Protein AF-A0A5E4QG25-F1 (afdb_monomer_lite)

Sequence (235 aa):
MELPRDEDSICKICKDMVTQARDQLQSNETQSATMRLHESCSNCHKTIGILRKRFEETSYEDFLVSLLQICRNVGSLSDSCSMLVFKYYENIVEALKKDFTPGDVCHINGQCSLLQHSHDLYVYPEDQQAELKATDDVPCEFCEQVVNHMRDTLVANTSEVEFHKVLTEQYHSTVYYYLVSELKADKICRLIGICGDRVVVPVAPLLPRELAVKAVTLPNKLIGQDEANSYIKPE

Organism: NCBI:txid189913

Radius of gyration: 25.57 Å; chains: 1; bounding box: 84×64×67 Å

Secondary structure (DSSP, 8-state):
-PPPPP-SHHHHHHHHHHHHHHHHHHSHHHHHHHHHHHHHHHHHHHHHHHHHHHHHHS-HHHHHHHHHHHHHTSGGGHHHHHHHHHHHHHHHHHHHHHH--HHHHHHHTTTT-TTS---------GGG-S---S-S---HHHHHHHHHHHHHHHHTT--HHHHTTTS-TTTHHHHHHIIIII--HHHHHHHTTSSSS------GGGS-HHHHHHHHH-----TT-TTTTS-----

pLDDT: mean 71.85, std 18.24, range [32.19, 95.12]

Structure (mmCIF, N/CA/C/O backbone):
data_AF-A0A5E4QG25-F1
#
_entry.id   AF-A0A5E4QG25-F1
#
loop_
_atom_site.group_PDB
_atom_site.id
_atom_site.type_symbol
_atom_site.label_atom_id
_atom_site.label_alt_id
_atom_site.label_comp_id
_atom_site.label_asym_id
_atom_site.label_entity_id
_atom_site.label_seq_id
_atom_site.pdbx_PDB_ins_code
_atom_site.Cartn_x
_atom_site.Cartn_y
_atom_site.Cartn_z
_atom_site.occupancy
_atom_site.B_iso_or_equiv
_atom_site.auth_seq_id
_atom_site.auth_comp_id
_atom_site.auth_asym_id
_atom_site.auth_atom_id
_atom_site.pdbx_PDB_model_num
ATOM 1 N N . MET A 1 1 ? 53.944 1.022 -28.339 1.00 48.06 1 MET A N 1
ATOM 2 C CA . MET A 1 1 ? 53.487 -0.258 -28.913 1.00 48.06 1 MET A CA 1
ATOM 3 C C . MET A 1 1 ? 51.974 -0.193 -28.938 1.00 48.06 1 MET A C 1
ATOM 5 O O . MET A 1 1 ? 51.366 -0.262 -27.881 1.00 48.06 1 MET A O 1
ATOM 9 N N . GLU A 1 2 ? 51.394 0.086 -30.101 1.00 62.00 2 GLU A N 1
ATOM 10 C CA . GLU A 1 2 ? 49.940 0.065 -30.286 1.00 62.00 2 GLU A CA 1
ATOM 11 C C . GLU A 1 2 ? 49.526 -1.370 -30.608 1.00 62.00 2 GLU A C 1
ATOM 13 O O . GLU A 1 2 ? 50.138 -2.016 -31.461 1.00 62.00 2 GLU A O 1
ATOM 18 N N . LEU A 1 3 ? 48.542 -1.894 -29.879 1.00 70.62 3 LEU A N 1
ATOM 19 C CA . LEU A 1 3 ? 47.968 -3.201 -30.177 1.00 70.62 3 LEU A CA 1
ATOM 20 C C . LEU A 1 3 ? 47.099 -3.096 -31.445 1.00 70.62 3 LEU A C 1
ATOM 22 O O . LEU A 1 3 ? 46.412 -2.085 -31.622 1.00 70.62 3 LEU A O 1
ATOM 26 N N . PRO A 1 4 ? 47.115 -4.109 -32.330 1.00 77.81 4 PRO A N 1
ATOM 27 C CA . PRO A 1 4 ? 46.282 -4.113 -33.527 1.00 77.81 4 PRO A CA 1
ATOM 28 C C . PRO A 1 4 ? 44.793 -4.121 -33.156 1.00 77.81 4 PRO A C 1
ATOM 30 O O . PRO A 1 4 ? 44.389 -4.735 -32.170 1.00 77.81 4 PRO A O 1
ATOM 33 N N . ARG A 1 5 ? 43.976 -3.416 -33.950 1.00 73.88 5 ARG A N 1
ATOM 34 C CA . ARG A 1 5 ? 42.519 -3.371 -33.765 1.00 73.88 5 ARG A CA 1
ATOM 35 C C . ARG A 1 5 ? 41.917 -4.753 -34.008 1.00 73.88 5 ARG A C 1
ATOM 37 O O . ARG A 1 5 ? 42.136 -5.334 -35.067 1.00 73.88 5 ARG A O 1
ATOM 44 N N . ASP A 1 6 ? 41.147 -5.228 -33.035 1.00 74.06 6 ASP A N 1
ATOM 45 C CA . ASP A 1 6 ? 40.382 -6.464 -33.143 1.00 74.06 6 ASP A CA 1
ATOM 46 C C . ASP A 1 6 ? 39.085 -6.221 -33.936 1.00 74.06 6 ASP A C 1
ATOM 48 O O . ASP A 1 6 ? 38.281 -5.341 -33.606 1.00 74.06 6 ASP A O 1
ATOM 52 N N . GLU A 1 7 ? 38.925 -6.975 -35.019 1.00 80.12 7 GLU A N 1
ATOM 53 C CA . GLU A 1 7 ? 37.831 -6.901 -35.998 1.00 80.12 7 GLU A CA 1
ATOM 54 C C . GLU A 1 7 ? 37.073 -8.238 -36.089 1.00 80.12 7 GLU A C 1
ATOM 56 O O . GLU A 1 7 ? 36.323 -8.473 -37.047 1.00 80.12 7 GLU A O 1
ATOM 61 N N . ASP A 1 8 ? 37.285 -9.133 -35.120 1.00 87.19 8 ASP A N 1
ATOM 62 C CA . ASP A 1 8 ? 36.632 -10.433 -35.086 1.00 87.19 8 ASP A CA 1
ATOM 63 C C . ASP A 1 8 ? 35.099 -10.325 -34.938 1.00 87.19 8 ASP A C 1
ATOM 65 O O . ASP A 1 8 ? 34.507 -9.270 -34.670 1.00 87.19 8 ASP A O 1
ATOM 69 N N . SER A 1 9 ? 34.419 -11.448 -35.173 1.00 89.31 9 SER A N 1
ATOM 70 C CA . SER A 1 9 ? 32.958 -11.504 -35.096 1.00 89.31 9 SER A CA 1
ATOM 71 C C . SER A 1 9 ? 32.431 -11.210 -33.691 1.00 89.31 9 SER A C 1
ATOM 73 O O . SER A 1 9 ? 31.336 -10.672 -33.562 1.00 89.31 9 SER A O 1
ATOM 75 N N . ILE A 1 10 ? 33.196 -11.533 -32.645 1.00 88.69 10 ILE A N 1
ATOM 76 C CA . ILE A 1 10 ? 32.794 -11.317 -31.250 1.00 88.69 10 ILE A CA 1
ATOM 77 C C . ILE A 1 10 ? 32.832 -9.818 -30.929 1.00 88.69 10 ILE A C 1
ATOM 79 O O . ILE A 1 10 ? 31.868 -9.275 -30.396 1.00 88.69 10 ILE A O 1
ATOM 83 N N . CYS A 1 11 ? 33.890 -9.120 -31.330 1.00 88.12 11 CYS A N 1
ATOM 84 C CA . CYS A 1 11 ? 34.074 -7.681 -31.211 1.00 88.12 11 CYS A CA 1
ATOM 85 C C . CYS A 1 11 ? 32.959 -6.916 -31.932 1.00 88.12 11 CYS A C 1
ATOM 87 O O . CYS A 1 11 ? 32.441 -5.938 -31.391 1.00 88.12 11 CYS A O 1
ATOM 89 N N . LYS A 1 12 ? 32.535 -7.378 -33.115 1.00 89.31 12 LYS A N 1
ATOM 90 C CA . LYS A 1 12 ? 31.395 -6.791 -33.843 1.00 89.31 12 LYS A CA 1
ATOM 91 C C . LYS A 1 12 ? 30.077 -6.977 -33.098 1.00 89.31 12 LYS A C 1
ATOM 93 O O . LYS A 1 12 ? 29.404 -5.988 -32.841 1.00 89.31 12 LYS A O 1
ATOM 98 N N . ILE A 1 13 ? 29.768 -8.195 -32.652 1.00 90.25 13 ILE A N 1
ATOM 99 C CA . ILE A 1 13 ? 28.552 -8.471 -31.869 1.00 90.25 13 ILE A CA 1
ATOM 100 C C . ILE A 1 13 ? 28.522 -7.626 -30.588 1.00 90.25 13 ILE A C 1
ATOM 102 O O . ILE A 1 13 ? 27.506 -7.010 -30.279 1.00 90.25 13 ILE A O 1
ATOM 106 N N . CYS A 1 14 ? 29.639 -7.536 -29.864 1.00 91.12 14 CYS A N 1
ATOM 107 C CA . CYS A 1 14 ? 29.743 -6.702 -28.669 1.00 91.12 14 CYS A CA 1
ATOM 108 C C . CYS A 1 14 ? 29.517 -5.216 -28.983 1.00 91.12 14 CYS A C 1
ATOM 110 O O . CYS A 1 14 ? 28.799 -4.539 -28.248 1.00 91.12 14 CYS A O 1
ATOM 112 N N . LYS A 1 15 ? 30.100 -4.696 -30.073 1.00 89.94 15 LYS A N 1
ATOM 113 C CA . LYS A 1 15 ? 29.876 -3.311 -30.519 1.00 89.94 15 LYS A CA 1
ATOM 114 C C . LYS A 1 15 ? 28.409 -3.068 -30.864 1.00 89.94 15 LYS A C 1
ATOM 116 O O . LYS A 1 15 ? 27.873 -2.041 -30.451 1.00 89.94 15 LYS A O 1
ATOM 121 N N . ASP A 1 16 ? 27.762 -4.004 -31.548 1.00 91.56 16 ASP A N 1
ATOM 122 C CA . ASP A 1 16 ? 26.355 -3.896 -31.934 1.00 91.56 16 ASP A CA 1
ATOM 123 C C . ASP A 1 16 ? 25.442 -3.921 -30.703 1.00 91.56 16 ASP A C 1
ATOM 125 O O . ASP A 1 16 ? 24.603 -3.037 -30.548 1.00 91.56 16 ASP A O 1
ATOM 129 N N . MET A 1 17 ? 25.667 -4.849 -29.765 1.00 89.69 17 MET A N 1
ATOM 130 C CA . MET A 1 17 ? 24.917 -4.926 -28.504 1.00 89.69 17 MET A CA 1
ATOM 131 C C . MET A 1 17 ? 25.047 -3.642 -27.678 1.00 89.69 17 MET A C 1
ATOM 133 O O . MET A 1 17 ? 24.053 -3.109 -27.188 1.00 89.69 17 MET A O 1
ATOM 137 N N . VAL A 1 18 ? 26.267 -3.116 -27.534 1.00 92.19 18 VAL A N 1
ATOM 138 C CA . VAL A 1 18 ? 26.512 -1.875 -26.783 1.00 92.19 18 VAL A CA 1
ATOM 139 C C . VAL A 1 18 ? 25.896 -0.666 -27.491 1.00 92.19 18 VAL A C 1
ATOM 141 O O . VAL A 1 18 ? 25.391 0.239 -26.826 1.00 92.19 18 VAL A O 1
ATOM 144 N N . THR A 1 19 ? 25.913 -0.644 -28.825 1.00 91.12 19 THR A N 1
ATOM 145 C CA . THR A 1 19 ? 25.288 0.423 -29.619 1.00 91.12 19 THR A CA 1
ATOM 146 C C . THR A 1 19 ? 23.772 0.381 -29.469 1.00 91.12 19 THR A C 1
ATOM 148 O O . THR A 1 19 ? 23.179 1.387 -29.100 1.00 91.12 19 THR A O 1
ATOM 151 N N . GLN A 1 20 ? 23.155 -0.793 -29.601 1.00 89.25 20 GLN A N 1
ATOM 152 C CA . GLN A 1 20 ? 21.718 -0.970 -29.402 1.00 89.25 20 GLN A CA 1
ATOM 153 C C . GLN A 1 20 ? 21.278 -0.576 -27.985 1.00 89.25 20 GLN A C 1
ATOM 155 O O . GLN A 1 20 ? 20.279 0.122 -27.824 1.00 89.25 20 GLN A O 1
ATOM 160 N N . ALA A 1 21 ? 22.034 -0.969 -26.956 1.00 85.94 21 ALA A N 1
ATOM 161 C CA . ALA A 1 21 ? 21.752 -0.570 -25.579 1.00 85.94 21 ALA A CA 1
ATOM 162 C C . ALA A 1 21 ? 21.846 0.954 -25.394 1.00 85.94 21 ALA A C 1
ATOM 164 O O . ALA A 1 21 ? 20.996 1.553 -24.736 1.00 85.94 21 ALA A O 1
ATOM 165 N N . ARG A 1 22 ? 22.851 1.603 -25.997 1.00 87.44 22 ARG A N 1
ATOM 166 C CA . ARG A 1 22 ? 22.984 3.068 -25.981 1.00 87.44 22 ARG A CA 1
ATOM 167 C C . ARG A 1 22 ? 21.796 3.741 -26.661 1.00 87.44 22 ARG A C 1
ATOM 169 O O . ARG A 1 22 ? 21.241 4.674 -26.087 1.00 87.44 22 ARG A O 1
ATOM 176 N N . ASP A 1 23 ? 21.412 3.266 -27.838 1.00 87.88 23 ASP A N 1
ATOM 177 C CA . ASP A 1 23 ? 20.325 3.847 -28.623 1.00 87.88 23 ASP A CA 1
ATOM 178 C C . ASP A 1 23 ? 18.986 3.705 -27.889 1.00 87.88 23 ASP A C 1
ATOM 180 O O . ASP A 1 23 ? 18.212 4.658 -27.821 1.00 87.88 23 ASP A O 1
ATOM 184 N N . GLN A 1 24 ? 18.744 2.559 -27.243 1.00 83.31 24 GLN A N 1
ATOM 185 C CA . GLN A 1 24 ? 17.580 2.376 -26.375 1.00 83.31 24 GLN A CA 1
ATOM 186 C C . GLN A 1 24 ? 17.592 3.342 -25.189 1.00 83.31 24 GLN A C 1
ATOM 188 O O . GLN A 1 24 ? 16.581 3.996 -24.935 1.00 83.31 24 GLN A O 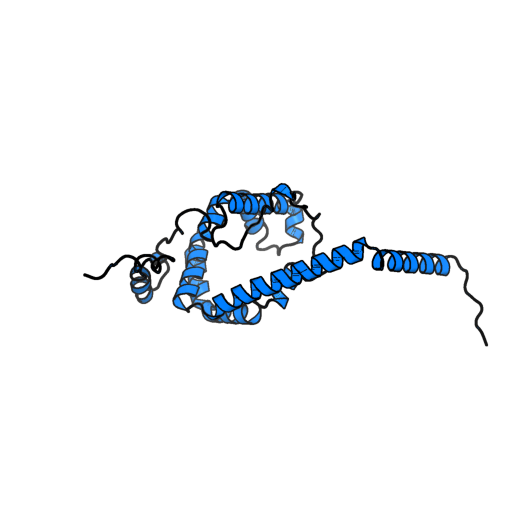1
ATOM 193 N N . LEU A 1 25 ? 18.719 3.492 -24.487 1.00 80.38 25 LEU A N 1
ATOM 194 C CA . LEU A 1 25 ? 18.833 4.421 -23.355 1.00 80.38 25 LEU A CA 1
ATOM 195 C C . LEU A 1 25 ? 18.655 5.892 -23.764 1.00 80.38 25 LEU A C 1
ATOM 197 O O . LEU A 1 25 ? 18.175 6.690 -22.963 1.00 80.38 25 LEU A O 1
ATOM 201 N N . GLN A 1 26 ? 19.029 6.251 -24.994 1.00 84.25 26 GLN A N 1
ATOM 202 C CA . GLN A 1 26 ? 18.891 7.605 -25.542 1.00 84.25 26 GLN A CA 1
ATOM 203 C C . GLN A 1 26 ? 17.569 7.840 -26.278 1.00 84.25 26 GLN A C 1
ATOM 205 O O . GLN A 1 26 ? 17.312 8.957 -26.728 1.00 84.25 26 GLN A O 1
ATOM 210 N N . SER A 1 27 ? 16.730 6.814 -26.410 1.00 87.12 27 SER A N 1
ATOM 211 C CA . SER A 1 27 ? 15.449 6.947 -27.090 1.00 87.12 27 SER A CA 1
ATOM 212 C C . SER A 1 27 ? 14.495 7.866 -26.321 1.00 87.12 27 SER A C 1
ATOM 214 O O . SER A 1 27 ? 14.476 7.912 -25.086 1.00 87.12 27 SER A O 1
ATOM 216 N N . ASN A 1 28 ? 13.640 8.565 -27.069 1.00 81.50 28 ASN A N 1
ATOM 217 C CA . ASN A 1 28 ? 12.576 9.391 -26.493 1.00 81.50 28 ASN A CA 1
ATOM 218 C C . ASN A 1 28 ? 11.603 8.559 -25.638 1.00 81.50 28 ASN A C 1
ATOM 220 O O . ASN A 1 28 ? 11.045 9.070 -24.668 1.00 81.50 28 ASN A O 1
ATOM 224 N N . GLU A 1 29 ? 11.416 7.279 -25.973 1.00 80.12 29 GLU A N 1
ATOM 225 C CA . GLU A 1 29 ? 10.577 6.345 -25.218 1.00 80.12 29 GLU A CA 1
ATOM 226 C C . GLU A 1 29 ? 11.141 6.104 -23.816 1.00 80.12 29 GLU A C 1
ATOM 228 O O . GLU A 1 29 ? 10.434 6.316 -22.829 1.00 80.12 29 GLU A O 1
ATOM 233 N N . THR A 1 30 ? 12.431 5.768 -23.704 1.00 76.94 30 THR A N 1
ATOM 234 C CA . THR A 1 30 ? 13.102 5.598 -22.405 1.00 76.94 30 THR A CA 1
ATOM 235 C C . THR A 1 30 ? 13.096 6.893 -21.600 1.00 76.94 30 THR A C 1
ATOM 237 O O . THR A 1 30 ? 12.875 6.874 -20.386 1.00 76.94 30 THR A O 1
ATOM 240 N N . GLN A 1 31 ? 13.275 8.041 -22.259 1.00 79.06 31 GLN A N 1
ATOM 241 C CA . GLN A 1 31 ? 13.222 9.341 -21.595 1.00 79.06 31 GLN A CA 1
ATOM 242 C C . GLN A 1 31 ? 11.821 9.639 -21.033 1.00 79.06 31 GLN A C 1
ATOM 244 O O . GLN A 1 31 ? 11.697 10.041 -19.876 1.00 79.06 31 GLN A O 1
ATOM 249 N N . SER A 1 32 ? 10.764 9.392 -21.813 1.00 79.94 32 SER A N 1
ATOM 250 C CA . SER A 1 32 ? 9.372 9.566 -21.382 1.00 79.94 32 SER A CA 1
ATOM 251 C C . SER A 1 32 ? 8.998 8.604 -20.252 1.00 79.94 32 SER A C 1
ATOM 253 O O . SER A 1 32 ? 8.420 9.028 -19.250 1.00 79.94 32 SER A O 1
ATOM 255 N N . ALA A 1 33 ? 9.391 7.332 -20.356 1.00 77.31 33 ALA A N 1
ATOM 256 C CA . ALA A 1 33 ? 9.187 6.337 -19.306 1.00 77.31 33 ALA A CA 1
ATOM 257 C C . ALA A 1 33 ? 9.877 6.746 -17.995 1.00 77.31 33 ALA A C 1
ATOM 259 O O . ALA A 1 33 ? 9.281 6.655 -16.923 1.00 77.31 33 ALA A O 1
ATOM 260 N N . THR A 1 34 ? 11.095 7.287 -18.081 1.00 77.00 34 THR A N 1
ATOM 261 C CA . THR A 1 34 ? 11.832 7.801 -16.917 1.00 77.00 34 THR A CA 1
ATOM 262 C C . THR A 1 34 ? 11.118 8.991 -16.271 1.00 77.00 34 THR A C 1
ATOM 264 O O . THR A 1 34 ? 11.029 9.056 -15.046 1.00 77.00 34 THR A O 1
ATOM 267 N N . MET A 1 35 ? 10.565 9.916 -17.066 1.00 77.56 35 MET A N 1
ATOM 268 C CA . MET A 1 35 ? 9.782 11.042 -16.533 1.00 77.56 35 MET A CA 1
ATOM 269 C C . MET A 1 35 ? 8.514 10.569 -15.816 1.00 77.56 35 MET A C 1
ATOM 271 O O . MET A 1 35 ? 8.248 11.014 -14.701 1.00 77.56 35 MET A O 1
ATOM 275 N N . ARG A 1 36 ? 7.767 9.632 -16.416 1.00 80.81 36 ARG A N 1
ATOM 276 C CA . ARG A 1 36 ? 6.556 9.050 -15.809 1.00 80.81 36 ARG A CA 1
ATOM 277 C C . ARG A 1 36 ? 6.866 8.321 -14.507 1.00 80.81 36 ARG A C 1
ATOM 279 O O . ARG A 1 36 ? 6.138 8.476 -13.531 1.00 80.81 36 ARG A O 1
ATOM 286 N N . LEU A 1 37 ? 7.965 7.567 -14.465 1.00 81.06 37 LEU A N 1
ATOM 287 C CA . LEU A 1 37 ? 8.414 6.932 -13.230 1.00 81.06 37 LEU A CA 1
ATOM 288 C C . LEU A 1 37 ? 8.745 7.977 -12.165 1.00 81.06 37 LEU A C 1
ATOM 290 O O . LEU A 1 37 ? 8.314 7.844 -11.026 1.00 81.06 37 LEU A O 1
ATOM 294 N N . HIS A 1 38 ? 9.494 9.021 -12.521 1.00 84.69 38 HIS A N 1
ATOM 295 C CA . HIS A 1 38 ? 9.853 10.073 -11.577 1.00 84.69 38 HIS A CA 1
ATOM 296 C C . HIS A 1 38 ? 8.606 10.755 -10.991 1.00 84.69 38 HIS A C 1
ATOM 298 O O . HIS A 1 38 ? 8.534 10.991 -9.784 1.00 84.69 38 HIS A O 1
ATOM 304 N N . GLU A 1 39 ? 7.602 11.031 -11.823 1.00 85.44 39 GLU A N 1
ATOM 305 C CA . GLU A 1 39 ? 6.317 11.573 -11.383 1.00 85.44 39 GLU A CA 1
ATOM 306 C C . GLU A 1 39 ? 5.562 10.604 -10.462 1.00 85.44 39 GLU A C 1
ATOM 308 O O . GLU A 1 39 ? 5.177 10.986 -9.356 1.00 85.44 39 GLU A O 1
ATOM 313 N N . SER A 1 40 ? 5.411 9.342 -10.869 1.00 83.69 40 SER A N 1
ATOM 314 C CA . SER A 1 40 ? 4.769 8.291 -10.070 1.00 83.69 40 SER A CA 1
ATOM 315 C C . SER A 1 40 ? 5.451 8.113 -8.709 1.00 83.69 40 SER A C 1
ATOM 317 O O . SER A 1 40 ? 4.787 8.102 -7.671 1.00 83.69 40 SER A O 1
ATOM 319 N N . CYS A 1 41 ? 6.784 8.067 -8.693 1.00 86.50 41 CYS A N 1
ATOM 320 C CA . CYS A 1 41 ? 7.586 7.984 -7.479 1.00 86.50 41 CYS A CA 1
ATOM 321 C C . CYS A 1 41 ? 7.357 9.201 -6.575 1.00 86.50 41 CYS A C 1
ATOM 323 O O . CYS A 1 41 ? 7.086 9.052 -5.382 1.00 86.50 41 CYS A O 1
ATOM 325 N N . SER A 1 42 ? 7.398 10.413 -7.138 1.00 87.44 42 SER A N 1
ATOM 326 C CA . SER A 1 42 ? 7.154 11.651 -6.390 1.00 87.44 42 SER A CA 1
ATOM 327 C C . SER A 1 42 ? 5.755 11.677 -5.771 1.00 87.44 42 SER A C 1
ATOM 329 O O . SER A 1 42 ? 5.596 12.039 -4.602 1.00 87.44 42 SER A O 1
ATOM 331 N N . ASN A 1 43 ? 4.742 11.263 -6.530 1.00 85.69 43 ASN A N 1
ATOM 332 C CA . ASN A 1 43 ? 3.360 11.223 -6.069 1.00 85.69 43 ASN A CA 1
ATOM 333 C C . ASN A 1 43 ? 3.167 10.171 -4.975 1.00 85.69 43 ASN A C 1
ATOM 335 O O . ASN A 1 43 ? 2.579 10.486 -3.940 1.00 85.69 43 ASN A O 1
ATOM 339 N N . CYS A 1 44 ? 3.737 8.975 -5.135 1.00 88.69 44 CYS A N 1
ATOM 340 C CA . CYS A 1 44 ? 3.746 7.973 -4.074 1.00 88.69 44 CYS A CA 1
ATOM 341 C C . CYS A 1 44 ? 4.403 8.520 -2.801 1.00 88.69 44 CYS A C 1
ATOM 343 O O . CYS A 1 44 ? 3.810 8.444 -1.725 1.00 88.69 44 CYS A O 1
ATOM 345 N N . HIS A 1 45 ? 5.573 9.157 -2.915 1.00 91.62 45 HIS A N 1
ATOM 346 C CA . HIS A 1 45 ? 6.275 9.713 -1.759 1.00 91.62 45 HIS A CA 1
ATOM 347 C C . HIS A 1 45 ? 5.425 10.726 -0.988 1.00 91.62 45 HIS A C 1
ATOM 349 O O . HIS A 1 45 ? 5.392 10.696 0.244 1.00 91.62 45 HIS A O 1
ATOM 355 N N . LYS A 1 46 ? 4.714 11.608 -1.701 1.00 88.06 46 LYS A N 1
ATOM 356 C CA . LYS A 1 46 ? 3.787 12.570 -1.088 1.00 88.06 46 LYS A CA 1
ATOM 357 C C . LYS A 1 46 ? 2.649 11.854 -0.366 1.00 88.06 46 LYS A C 1
ATOM 359 O O . LYS A 1 46 ? 2.398 12.146 0.801 1.00 88.06 46 LYS A O 1
ATOM 364 N N . THR A 1 47 ? 2.000 10.900 -1.030 1.00 87.00 47 THR A N 1
ATOM 365 C CA . THR A 1 47 ? 0.872 10.146 -0.468 1.00 87.00 47 THR A CA 1
ATOM 366 C C . THR A 1 47 ? 1.283 9.374 0.782 1.00 87.00 47 THR A C 1
ATOM 368 O O . THR A 1 47 ? 0.649 9.517 1.827 1.00 87.00 47 THR A O 1
ATOM 371 N N . ILE A 1 48 ? 2.382 8.618 0.726 1.00 90.12 48 ILE A N 1
ATOM 372 C CA . ILE A 1 48 ? 2.885 7.869 1.883 1.00 90.12 48 ILE A CA 1
ATOM 373 C C . ILE A 1 48 ? 3.351 8.814 2.991 1.00 90.12 48 ILE A C 1
ATOM 375 O O . ILE A 1 48 ? 3.103 8.537 4.160 1.00 90.12 48 ILE A O 1
ATOM 379 N N . GLY A 1 49 ? 3.940 9.964 2.658 1.00 88.25 49 GLY A N 1
ATOM 380 C CA . GLY A 1 49 ? 4.275 10.994 3.643 1.00 88.25 49 GLY A CA 1
ATOM 381 C C . GLY A 1 49 ? 3.050 11.495 4.418 1.00 88.25 49 GLY A C 1
ATOM 382 O O . GLY A 1 49 ? 3.094 11.594 5.645 1.00 88.25 49 GLY A O 1
ATOM 383 N N . ILE A 1 50 ? 1.935 11.750 3.725 1.00 87.38 50 ILE A N 1
ATOM 384 C CA . ILE A 1 50 ? 0.663 12.148 4.351 1.00 87.38 50 ILE A CA 1
ATOM 385 C C . ILE A 1 50 ? 0.123 11.025 5.242 1.00 87.38 50 ILE A C 1
ATOM 387 O O . ILE A 1 50 ? -0.270 11.280 6.382 1.00 87.38 50 ILE A O 1
ATOM 391 N N . LEU A 1 51 ? 0.114 9.785 4.747 1.00 85.81 51 LEU A N 1
ATOM 392 C CA . LEU A 1 51 ? -0.376 8.637 5.511 1.00 85.81 51 LEU A CA 1
ATOM 393 C C . LEU A 1 51 ? 0.475 8.373 6.753 1.00 85.81 51 LEU A C 1
ATOM 395 O O . LEU A 1 51 ? -0.074 8.117 7.821 1.00 85.81 51 LEU A O 1
ATOM 399 N N . ARG A 1 52 ? 1.801 8.488 6.640 1.00 90.94 52 ARG A N 1
ATOM 400 C CA . ARG A 1 52 ? 2.726 8.336 7.765 1.00 90.94 52 ARG A CA 1
ATOM 401 C C . ARG A 1 52 ? 2.457 9.383 8.837 1.00 90.94 52 ARG A C 1
ATOM 403 O O . ARG A 1 52 ? 2.356 9.026 10.004 1.00 90.94 52 ARG A O 1
ATOM 410 N N . LYS A 1 53 ? 2.272 10.647 8.446 1.00 88.56 53 LYS A N 1
ATOM 411 C CA . LYS A 1 53 ? 1.922 11.715 9.387 1.00 88.56 53 LYS A CA 1
ATOM 412 C C . LYS A 1 53 ? 0.613 11.409 10.123 1.00 88.56 53 LYS A C 1
ATOM 414 O O . LYS A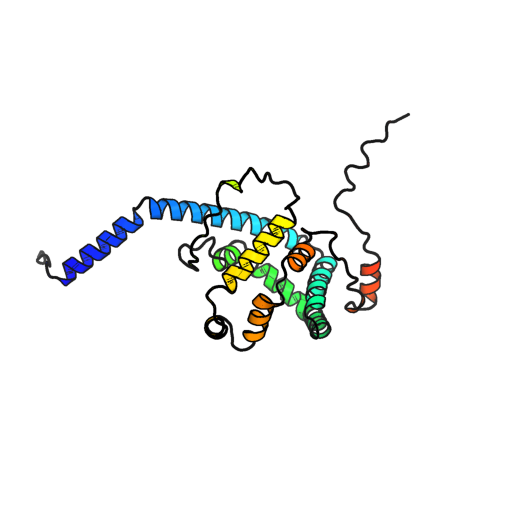 1 53 ? 0.571 11.489 11.344 1.00 88.56 53 LYS A O 1
ATOM 419 N N . ARG A 1 54 ? -0.434 10.990 9.401 1.00 87.25 54 ARG A N 1
ATOM 420 C CA . ARG A 1 54 ? -1.711 10.588 10.021 1.00 87.25 54 ARG A CA 1
ATOM 421 C C . ARG A 1 54 ? -1.536 9.418 10.987 1.00 87.25 54 ARG A C 1
ATOM 423 O O . ARG A 1 54 ? -2.123 9.428 12.062 1.00 87.25 54 ARG A O 1
ATOM 430 N N . PHE A 1 55 ? -0.728 8.427 10.621 1.00 90.62 55 PHE A N 1
ATOM 431 C CA . PHE A 1 55 ? -0.421 7.291 11.486 1.00 90.62 55 PHE A CA 1
ATOM 432 C C . PHE A 1 55 ? 0.301 7.725 12.771 1.00 90.62 55 PHE A C 1
ATOM 434 O O . PHE A 1 55 ? -0.078 7.292 13.854 1.00 90.62 55 PHE A O 1
ATOM 441 N N . GLU A 1 56 ? 1.286 8.621 12.675 1.00 88.88 56 GLU A N 1
ATOM 442 C CA . GLU A 1 56 ? 1.996 9.175 13.837 1.00 88.88 56 GLU A CA 1
ATOM 443 C C . GLU A 1 56 ? 1.079 9.995 14.763 1.00 88.88 56 GLU A C 1
ATOM 445 O O . GLU A 1 56 ? 1.287 10.004 15.975 1.00 88.88 56 GLU A O 1
ATOM 450 N N . GLU A 1 57 ? 0.056 10.648 14.207 1.00 89.19 57 GLU A N 1
ATOM 451 C CA . GLU A 1 57 ? -0.955 11.425 14.940 1.00 89.19 57 GLU A CA 1
ATOM 452 C C . GLU A 1 57 ? -2.118 10.567 15.482 1.00 89.19 57 GLU A C 1
ATOM 454 O O . GLU A 1 57 ? -2.918 11.053 16.285 1.00 89.19 57 GLU A O 1
ATOM 459 N N . THR A 1 58 ? -2.234 9.298 15.072 1.00 87.12 58 THR A N 1
ATOM 460 C CA . THR A 1 58 ? -3.330 8.410 15.494 1.00 87.12 58 THR A CA 1
ATOM 461 C C . THR A 1 58 ? -3.138 7.970 16.945 1.00 87.12 58 THR A C 1
ATOM 463 O O . THR A 1 58 ? -2.052 7.554 17.353 1.00 87.12 58 THR A O 1
ATOM 466 N N . SER A 1 59 ? -4.208 8.036 17.742 1.00 90.94 59 SER A N 1
ATOM 467 C CA . SER A 1 59 ? -4.155 7.617 19.141 1.00 90.94 59 SER A CA 1
ATOM 468 C C . SER A 1 59 ? -4.013 6.097 19.275 1.00 90.94 59 SER A C 1
ATOM 470 O O . SER A 1 59 ? -4.418 5.330 18.400 1.00 90.94 59 SER A O 1
ATOM 472 N N . TYR A 1 60 ? -3.472 5.650 20.412 1.00 90.12 60 TYR A N 1
ATOM 473 C CA . TYR A 1 60 ? -3.385 4.225 20.737 1.00 90.12 60 TYR A CA 1
ATOM 474 C C . TYR A 1 60 ? -4.754 3.533 20.640 1.00 90.12 60 TYR A C 1
ATOM 476 O O . TYR A 1 60 ? -4.871 2.463 20.049 1.00 90.12 60 TYR A O 1
ATOM 484 N N . GLU A 1 61 ? -5.790 4.149 21.221 1.00 86.56 61 GLU A N 1
ATOM 485 C CA . GLU A 1 61 ? -7.134 3.567 21.279 1.00 86.56 61 GLU A CA 1
ATOM 486 C C . GLU A 1 61 ? -7.735 3.441 19.871 1.00 86.56 61 GLU A C 1
ATOM 488 O O . GLU A 1 61 ? -8.227 2.370 19.516 1.00 86.56 61 GLU A O 1
ATOM 493 N N . ASP A 1 62 ? -7.616 4.479 19.040 1.00 84.75 62 ASP A N 1
ATOM 494 C CA . ASP A 1 62 ? -8.158 4.477 17.676 1.00 84.75 62 ASP A CA 1
ATOM 495 C C . ASP A 1 62 ? -7.441 3.463 16.774 1.00 84.75 62 ASP A C 1
ATOM 497 O O . ASP A 1 62 ? -8.079 2.741 15.996 1.00 84.75 62 ASP A O 1
ATOM 501 N N . PHE A 1 63 ? -6.113 3.362 16.892 1.00 89.19 63 PHE A N 1
ATOM 502 C CA . PHE A 1 63 ? -5.336 2.407 16.108 1.00 89.19 63 PHE A CA 1
ATOM 503 C C . PHE A 1 63 ? -5.626 0.961 16.526 1.00 89.19 63 PHE A C 1
ATOM 505 O O . PHE A 1 63 ? -5.859 0.100 15.675 1.00 89.19 63 PHE A O 1
ATOM 512 N N . LEU A 1 64 ? -5.698 0.692 17.832 1.00 88.62 64 LEU A N 1
ATOM 513 C CA . LEU A 1 64 ? -6.068 -0.618 18.362 1.00 88.62 64 LEU A CA 1
ATOM 514 C C . LEU A 1 64 ? -7.471 -1.035 17.909 1.00 88.62 64 LEU A C 1
ATOM 516 O O . LEU A 1 64 ? -7.660 -2.158 17.441 1.00 88.62 64 LEU A O 1
ATOM 520 N N . VAL A 1 65 ? -8.450 -0.132 17.996 1.00 87.38 65 VAL A N 1
ATOM 521 C CA . VAL A 1 65 ? -9.812 -0.370 17.499 1.00 87.38 65 VAL A CA 1
ATOM 522 C C . VAL A 1 65 ? -9.792 -0.707 16.009 1.00 87.38 65 VAL A C 1
ATOM 524 O O . VAL A 1 65 ? -10.456 -1.660 15.600 1.00 87.38 65 VAL A O 1
ATOM 527 N N . SER A 1 66 ? -8.988 0.001 15.214 1.00 84.56 66 SER A N 1
ATOM 528 C CA . SER A 1 66 ? -8.836 -0.263 13.777 1.00 84.56 66 SER A CA 1
ATOM 529 C C . SER A 1 66 ? -8.272 -1.665 13.502 1.00 84.56 66 SER A C 1
ATOM 531 O O . SER A 1 66 ? -8.803 -2.395 12.665 1.00 84.56 66 SER A O 1
ATOM 533 N N . LEU A 1 67 ? -7.254 -2.108 14.248 1.00 87.88 67 LEU A N 1
ATOM 534 C CA . LEU A 1 67 ? -6.720 -3.474 14.131 1.00 87.88 67 LEU A CA 1
ATOM 535 C C . LEU A 1 67 ? -7.751 -4.540 14.532 1.00 87.88 67 LEU A C 1
ATOM 537 O O . LEU A 1 67 ? -7.870 -5.581 13.887 1.00 87.88 67 LEU A O 1
ATOM 541 N N . LEU A 1 68 ? -8.542 -4.284 15.572 1.00 87.12 68 LEU A N 1
ATOM 542 C CA . LEU A 1 68 ? -9.583 -5.212 16.011 1.00 87.12 68 LEU A CA 1
ATOM 543 C C . LEU A 1 68 ? -10.759 -5.284 15.021 1.00 87.12 68 LEU A C 1
ATOM 545 O O . LEU A 1 68 ? -11.359 -6.348 14.859 1.00 87.12 68 LEU A O 1
ATOM 549 N N . GLN A 1 69 ? -11.056 -4.196 14.303 1.00 82.62 69 GLN A N 1
ATOM 550 C CA . GLN A 1 69 ? -12.006 -4.211 13.185 1.00 82.62 69 GLN A CA 1
ATOM 551 C C . GLN A 1 69 ? -11.530 -5.117 12.043 1.00 82.62 69 GLN A C 1
ATOM 553 O O . GLN A 1 69 ? -12.353 -5.805 11.439 1.00 82.62 69 GLN A O 1
ATOM 558 N N . ILE A 1 70 ? -10.218 -5.177 11.783 1.00 84.56 70 ILE A N 1
ATOM 559 C CA . ILE A 1 70 ? -9.638 -6.127 10.822 1.00 84.56 70 ILE A CA 1
ATOM 560 C C . ILE A 1 70 ? -9.840 -7.560 11.323 1.00 84.56 70 ILE A C 1
ATOM 562 O O . ILE A 1 70 ? -10.349 -8.402 10.581 1.00 84.56 70 ILE A O 1
ATOM 566 N N . CYS A 1 71 ? -9.527 -7.829 12.595 1.00 85.69 71 CYS A N 1
ATOM 567 C CA . CYS A 1 71 ? -9.689 -9.160 13.184 1.00 85.69 71 CYS A CA 1
ATOM 568 C C . CYS A 1 71 ? -11.122 -9.689 13.110 1.00 85.69 71 CYS A C 1
ATOM 570 O O . CYS A 1 71 ? -11.340 -10.870 12.854 1.00 85.69 71 CYS A O 1
ATOM 572 N N . ARG A 1 72 ? -12.118 -8.814 13.228 1.00 81.81 72 ARG A N 1
ATOM 573 C CA . ARG A 1 72 ? -13.521 -9.208 13.093 1.00 81.81 72 ARG A CA 1
ATOM 574 C C . ARG A 1 72 ? -13.853 -9.869 11.748 1.00 81.81 72 ARG A C 1
ATOM 576 O O . ARG A 1 72 ? -14.774 -10.680 11.676 1.00 81.81 72 ARG A O 1
ATOM 583 N N . ASN A 1 73 ? -13.124 -9.529 10.688 1.00 77.38 73 ASN A N 1
ATOM 584 C CA . ASN A 1 73 ? -13.398 -10.011 9.336 1.00 77.38 73 ASN A CA 1
ATOM 585 C C . ASN A 1 73 ? -12.614 -11.279 8.964 1.00 77.38 73 ASN A C 1
ATOM 587 O O . ASN A 1 73 ? -12.848 -11.826 7.890 1.00 77.38 73 ASN A O 1
ATOM 591 N N . VAL A 1 74 ? -11.741 -11.799 9.841 1.00 78.31 74 VAL A N 1
ATOM 592 C CA . VAL A 1 74 ? -10.971 -13.033 9.576 1.00 78.31 74 VAL A CA 1
ATOM 593 C C . VAL A 1 74 ? -11.740 -14.322 9.924 1.00 78.31 74 VAL A C 1
ATOM 595 O O . VAL A 1 74 ? -11.156 -15.388 10.118 1.00 78.31 74 VAL A O 1
ATOM 598 N N . GLY A 1 75 ? -13.073 -14.234 10.006 1.00 80.06 75 GLY A N 1
ATOM 599 C CA . GLY A 1 75 ? -13.972 -15.372 10.193 1.00 80.06 75 GLY A CA 1
ATOM 600 C C . GLY A 1 75 ? -13.751 -16.096 11.521 1.00 80.06 75 GLY A C 1
ATOM 601 O O . GLY A 1 75 ? -13.749 -15.482 12.587 1.00 80.06 75 GLY A O 1
ATOM 602 N N . SER A 1 76 ? -13.543 -17.414 11.464 1.00 84.38 76 SER A N 1
ATOM 603 C CA . SER A 1 76 ? -13.327 -18.257 12.651 1.00 84.38 76 SER A CA 1
ATOM 604 C C . SER A 1 76 ? -12.048 -17.928 13.425 1.00 84.38 76 SER A C 1
ATOM 606 O O . SER A 1 76 ? -11.869 -18.415 14.537 1.00 84.38 76 SER A O 1
ATOM 608 N N . LEU A 1 77 ? -11.149 -17.125 12.850 1.00 84.19 77 LEU A N 1
ATOM 609 C CA . LEU A 1 77 ? -9.894 -16.723 13.482 1.00 84.19 77 LEU A CA 1
ATOM 610 C C . LEU A 1 77 ? -10.005 -15.405 14.257 1.00 84.19 77 LEU A C 1
ATOM 612 O O . LEU A 1 77 ? -8.996 -14.957 14.795 1.00 84.19 77 LEU A O 1
ATOM 616 N N . SER A 1 78 ? -11.192 -14.789 14.333 1.00 84.62 78 SER A N 1
ATOM 617 C CA . SER A 1 78 ? -11.380 -13.460 14.934 1.00 84.62 78 SER A CA 1
ATOM 618 C C . SER A 1 78 ? -10.791 -13.358 16.344 1.00 84.62 78 SER A C 1
ATOM 620 O O . SER A 1 78 ? -9.990 -12.464 16.604 1.00 84.62 78 SER A O 1
ATOM 622 N N . ASP A 1 79 ? -11.104 -14.309 17.230 1.00 84.12 79 ASP A N 1
ATOM 623 C CA . ASP A 1 79 ? -10.638 -14.281 18.625 1.00 84.12 79 ASP A CA 1
ATOM 624 C C . ASP A 1 79 ? -9.118 -14.449 18.732 1.00 84.12 79 ASP A C 1
ATOM 626 O O . ASP A 1 79 ? -8.443 -13.743 19.486 1.00 84.12 79 ASP A O 1
ATOM 630 N N . SER A 1 80 ? -8.561 -15.367 17.937 1.00 89.31 80 SER A N 1
ATOM 631 C CA . SER A 1 80 ? -7.117 -15.592 17.889 1.00 89.31 80 SER A CA 1
ATOM 632 C C . SER A 1 80 ? -6.388 -14.367 17.333 1.00 89.31 80 SER A C 1
ATOM 634 O O . SER A 1 80 ? -5.378 -13.951 17.900 1.00 89.31 80 SER A O 1
ATOM 636 N N . CYS A 1 81 ? -6.935 -13.734 16.292 1.00 91.56 81 CYS A N 1
ATOM 637 C CA . CYS A 1 81 ? -6.417 -12.489 15.735 1.00 91.56 81 CYS A CA 1
ATOM 638 C C . CYS A 1 81 ? -6.406 -11.377 16.784 1.00 91.56 81 CYS A C 1
ATOM 640 O O . CYS A 1 81 ? -5.362 -10.767 17.003 1.00 91.56 81 CYS A O 1
ATOM 642 N N . SER A 1 82 ? -7.520 -11.151 17.487 1.00 92.62 82 SER A N 1
ATOM 643 C CA . SER A 1 82 ? -7.598 -10.118 18.523 1.00 92.62 82 SER A CA 1
ATOM 644 C C . SER A 1 82 ? -6.586 -10.357 19.639 1.00 92.62 82 SER A C 1
ATOM 646 O O . SER A 1 82 ? -5.876 -9.435 20.029 1.00 92.62 82 SER A O 1
ATOM 648 N N . MET A 1 83 ? -6.440 -11.600 20.105 1.00 91.56 83 MET A N 1
ATOM 649 C CA . MET A 1 83 ? -5.425 -11.956 21.099 1.00 91.56 83 MET A CA 1
ATOM 650 C C . MET A 1 83 ? -4.000 -11.662 20.605 1.00 91.56 83 MET A C 1
ATOM 652 O O . MET A 1 83 ? -3.186 -11.147 21.372 1.00 91.56 83 MET A O 1
ATOM 656 N N . LEU A 1 84 ? -3.685 -11.976 19.345 1.00 92.19 84 LEU A N 1
ATOM 657 C CA . LEU A 1 84 ? -2.380 -11.668 18.755 1.00 92.19 84 LEU A CA 1
ATOM 658 C C . LEU A 1 84 ? -2.155 -10.159 18.650 1.00 92.19 84 LEU A C 1
ATOM 660 O O . LEU A 1 84 ? -1.078 -9.696 19.018 1.00 92.19 84 LEU A O 1
ATOM 664 N N . VAL A 1 85 ? -3.169 -9.399 18.227 1.00 93.69 85 VAL A N 1
ATOM 665 C CA . VAL A 1 85 ? -3.121 -7.933 18.198 1.00 93.69 85 VAL A CA 1
ATOM 666 C C . VAL A 1 85 ? -2.821 -7.389 19.589 1.00 93.69 85 VAL A C 1
ATOM 668 O O . VAL A 1 85 ? -1.878 -6.625 19.722 1.00 93.69 85 VAL A O 1
ATOM 671 N N . PHE A 1 86 ? -3.526 -7.821 20.639 1.00 92.56 86 PHE A N 1
ATOM 672 C CA . PHE A 1 86 ? -3.239 -7.356 22.002 1.00 92.56 86 PHE A CA 1
ATOM 673 C C . PHE A 1 86 ? -1.838 -7.741 22.477 1.00 92.56 86 PHE A C 1
ATOM 675 O O . PHE A 1 86 ? -1.144 -6.929 23.084 1.00 92.56 86 PHE A O 1
ATOM 682 N N . LYS A 1 87 ? -1.410 -8.978 22.208 1.00 93.50 87 LYS A N 1
ATOM 683 C CA . LYS A 1 87 ? -0.115 -9.491 22.666 1.00 93.50 87 LYS A CA 1
ATOM 684 C C . LYS A 1 87 ? 1.063 -8.790 21.994 1.00 93.50 87 LYS A C 1
ATOM 686 O O . LYS A 1 87 ? 2.082 -8.575 22.643 1.00 93.50 87 LYS A O 1
ATOM 691 N N . TYR A 1 88 ? 0.934 -8.482 20.707 1.00 94.75 88 TYR A N 1
ATOM 692 C CA . TYR A 1 88 ? 2.019 -7.966 19.875 1.00 94.75 88 TYR A CA 1
ATOM 693 C C . TYR A 1 88 ? 1.810 -6.514 19.442 1.00 94.75 88 TYR A C 1
ATOM 695 O O . TYR A 1 88 ? 2.549 -6.040 18.586 1.00 94.75 88 TYR A O 1
ATOM 703 N N . TYR A 1 89 ? 0.842 -5.799 20.021 1.00 94.00 89 TYR A N 1
ATOM 704 C CA . TYR A 1 89 ? 0.484 -4.439 19.616 1.00 94.00 89 TYR A CA 1
ATOM 705 C C . TYR A 1 89 ? 1.704 -3.514 19.521 1.00 94.00 89 TYR A C 1
ATOM 707 O O . TYR A 1 89 ? 1.930 -2.888 18.488 1.00 94.00 89 TYR A O 1
ATOM 715 N N . GLU A 1 90 ? 2.528 -3.478 20.570 1.00 94.12 90 GLU A N 1
ATOM 716 C CA . GLU A 1 90 ? 3.716 -2.618 20.604 1.00 94.12 90 GLU A CA 1
ATOM 717 C C . GLU A 1 90 ? 4.724 -3.001 19.515 1.00 94.12 90 GLU A C 1
ATOM 719 O O . GLU A 1 90 ? 5.244 -2.132 18.821 1.00 94.12 90 GLU A O 1
ATOM 724 N N . ASN A 1 91 ? 4.936 -4.303 19.292 1.00 95.12 91 ASN A N 1
ATOM 725 C CA . ASN A 1 91 ? 5.810 -4.783 18.221 1.00 95.12 91 ASN A CA 1
ATOM 726 C C . ASN A 1 91 ? 5.267 -4.416 16.832 1.00 95.12 91 ASN A C 1
ATOM 728 O O . ASN A 1 91 ? 6.043 -4.061 15.949 1.00 95.12 91 ASN A O 1
ATOM 732 N N . ILE A 1 92 ? 3.946 -4.486 16.639 1.00 92.00 92 ILE A N 1
ATOM 733 C CA . ILE A 1 92 ? 3.276 -4.097 15.392 1.00 92.00 92 ILE A CA 1
ATOM 734 C C . ILE A 1 92 ? 3.492 -2.603 15.137 1.00 92.00 92 ILE A C 1
ATOM 736 O O . ILE A 1 92 ? 3.912 -2.222 14.048 1.00 92.00 92 ILE A O 1
ATOM 740 N N . VAL A 1 93 ? 3.246 -1.754 16.137 1.00 92.31 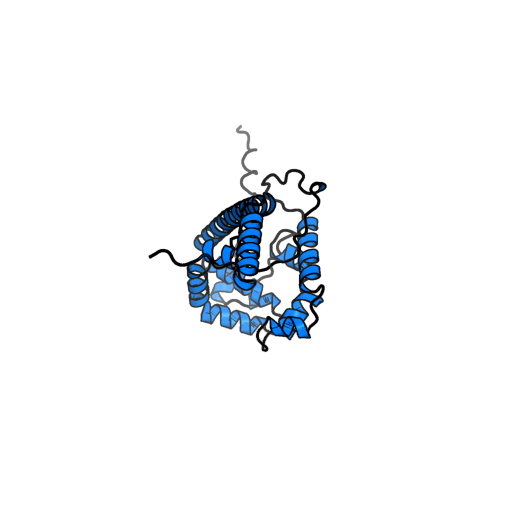93 VAL A N 1
ATOM 741 C CA . VAL A 1 93 ? 3.428 -0.302 16.012 1.00 92.31 93 VAL A CA 1
ATOM 742 C C . VAL A 1 93 ? 4.892 0.054 15.764 1.00 92.31 93 VAL A C 1
ATOM 744 O O . VAL A 1 93 ? 5.173 0.908 14.925 1.00 92.31 93 VAL A O 1
ATOM 747 N N . GLU A 1 94 ? 5.830 -0.589 16.458 1.00 92.81 94 GLU A N 1
ATOM 748 C CA . GLU A 1 94 ? 7.265 -0.369 16.270 1.00 92.81 94 GLU A CA 1
ATOM 749 C C . GLU A 1 94 ? 7.714 -0.739 14.851 1.00 92.81 94 GLU A C 1
ATOM 751 O O . GLU A 1 94 ? 8.361 0.071 14.182 1.00 92.81 94 GLU A O 1
ATOM 756 N N . ALA A 1 95 ? 7.313 -1.917 14.363 1.00 90.56 95 ALA A N 1
ATOM 757 C CA . ALA A 1 95 ? 7.612 -2.360 13.005 1.00 90.56 95 ALA A CA 1
ATOM 758 C C . ALA A 1 95 ? 7.024 -1.398 11.962 1.00 90.56 95 ALA A C 1
ATOM 760 O O . ALA A 1 95 ? 7.730 -0.959 11.058 1.00 90.56 95 ALA A O 1
ATOM 761 N N . LEU A 1 96 ? 5.765 -0.983 12.130 1.00 89.81 96 LEU A N 1
ATOM 762 C CA . LEU A 1 96 ? 5.131 -0.018 11.231 1.00 89.81 96 LEU A CA 1
ATOM 763 C C . LEU A 1 96 ? 5.843 1.337 11.252 1.00 89.81 96 LEU A C 1
ATOM 765 O O . LEU A 1 96 ? 6.108 1.897 10.198 1.00 89.81 96 LEU A O 1
ATOM 769 N N . LYS A 1 97 ? 6.222 1.872 12.417 1.00 89.56 97 LYS A N 1
ATOM 770 C CA . LYS A 1 97 ? 6.964 3.147 12.489 1.00 89.56 97 LYS A CA 1
ATOM 771 C C . LYS A 1 97 ? 8.300 3.092 11.754 1.00 89.56 97 LYS A C 1
ATOM 773 O O . LYS A 1 97 ? 8.725 4.107 11.187 1.00 89.56 97 LYS A O 1
ATOM 778 N N . LYS A 1 98 ? 8.953 1.932 11.804 1.00 88.31 98 LYS A N 1
ATOM 779 C CA . LYS A 1 98 ? 10.247 1.688 11.182 1.00 88.31 98 LYS A CA 1
ATOM 780 C C . LYS A 1 98 ? 10.132 1.543 9.666 1.00 88.31 98 LYS A C 1
ATOM 782 O O . LYS A 1 98 ? 10.851 2.237 8.960 1.00 88.31 98 LYS A O 1
ATOM 787 N N . ASP A 1 99 ? 9.219 0.696 9.199 1.00 85.12 99 ASP A N 1
ATOM 788 C CA . ASP A 1 99 ? 9.193 0.241 7.804 1.00 85.12 99 ASP A CA 1
ATOM 789 C C . ASP A 1 99 ? 8.127 0.971 6.956 1.00 85.12 99 ASP A C 1
ATOM 791 O O . ASP A 1 99 ? 8.153 0.921 5.727 1.00 85.12 99 ASP A O 1
ATOM 795 N N . PHE A 1 100 ? 7.199 1.714 7.575 1.00 90.69 100 PHE A N 1
ATOM 796 C CA . PHE A 1 100 ? 6.259 2.589 6.866 1.00 90.69 100 PHE A CA 1
ATOM 797 C C . PHE A 1 100 ? 6.926 3.927 6.525 1.00 90.69 100 PHE A C 1
ATOM 799 O O . PHE A 1 100 ? 6.637 4.987 7.101 1.00 90.69 100 PHE A O 1
ATOM 806 N N . THR A 1 101 ? 7.877 3.868 5.597 1.00 91.38 101 THR A N 1
ATOM 807 C CA . THR A 1 101 ? 8.542 5.042 5.030 1.00 91.38 101 THR A CA 1
ATOM 808 C C . THR A 1 101 ? 8.170 5.212 3.556 1.00 91.38 101 THR A C 1
ATOM 810 O O . THR A 1 101 ? 7.894 4.228 2.868 1.00 91.38 101 THR A O 1
ATOM 813 N N . PRO A 1 102 ? 8.174 6.452 3.030 1.00 89.44 102 PRO A N 1
ATOM 814 C CA . PRO A 1 102 ? 7.971 6.689 1.603 1.00 89.44 102 PRO A CA 1
ATOM 815 C C . PRO A 1 102 ? 8.916 5.875 0.716 1.00 89.44 102 PRO A C 1
ATOM 817 O O . PRO A 1 102 ? 8.475 5.314 -0.277 1.00 89.44 102 PRO A O 1
ATOM 820 N N . GLY A 1 103 ? 10.193 5.764 1.098 1.00 86.12 103 GLY A N 1
ATOM 821 C CA . GLY A 1 103 ? 11.178 5.011 0.326 1.00 86.12 103 GLY A CA 1
ATOM 822 C C . GLY A 1 103 ? 10.837 3.526 0.255 1.00 86.12 103 GLY A C 1
ATOM 823 O O . GLY A 1 103 ? 10.708 2.987 -0.840 1.00 86.12 103 GLY A O 1
ATOM 824 N N . ASP A 1 104 ? 10.632 2.885 1.406 1.00 85.44 104 ASP A N 1
ATOM 825 C CA . ASP A 1 104 ? 10.379 1.441 1.470 1.00 85.44 104 ASP A CA 1
ATOM 826 C C . ASP A 1 104 ? 9.073 1.074 0.762 1.00 85.44 104 ASP A C 1
ATOM 828 O O . ASP A 1 104 ? 9.041 0.180 -0.086 1.00 85.44 104 ASP A O 1
ATOM 832 N N . VAL A 1 105 ? 8.000 1.822 1.036 1.00 86.38 105 VAL A N 1
ATOM 833 C CA . VAL A 1 105 ? 6.689 1.562 0.439 1.00 86.38 105 VAL A CA 1
ATOM 834 C C . VAL A 1 105 ? 6.729 1.809 -1.068 1.00 86.38 105 VAL A C 1
ATOM 836 O O . VAL A 1 105 ? 6.344 0.930 -1.834 1.00 86.38 105 VAL A O 1
ATOM 839 N N . CYS A 1 106 ? 7.216 2.960 -1.534 1.00 86.19 106 CYS A N 1
ATOM 840 C CA . CYS A 1 106 ? 7.182 3.285 -2.963 1.00 86.19 106 CYS A CA 1
ATOM 841 C C . CYS A 1 106 ? 8.163 2.447 -3.798 1.00 86.19 106 CYS A C 1
ATOM 843 O O . CYS A 1 106 ? 7.929 2.236 -4.990 1.00 86.19 106 CYS A O 1
ATOM 845 N N . HIS A 1 107 ? 9.241 1.944 -3.190 1.00 83.06 107 HIS A N 1
ATOM 846 C CA . HIS A 1 107 ? 10.176 1.031 -3.842 1.00 83.06 107 HIS A CA 1
ATOM 847 C C . HIS A 1 107 ? 9.586 -0.375 -3.994 1.00 83.06 107 HIS A C 1
ATOM 849 O O . HIS A 1 107 ? 9.619 -0.929 -5.092 1.00 83.06 107 HIS A O 1
ATOM 855 N N . ILE A 1 108 ? 8.985 -0.926 -2.931 1.00 76.56 108 ILE A N 1
ATOM 856 C CA . ILE A 1 108 ? 8.329 -2.245 -2.972 1.00 76.56 108 ILE A CA 1
ATOM 857 C C . ILE A 1 108 ? 7.133 -2.233 -3.930 1.00 76.56 108 ILE A C 1
ATOM 859 O O . ILE A 1 108 ? 6.925 -3.197 -4.660 1.00 76.56 108 ILE A O 1
ATOM 863 N N . ASN A 1 109 ? 6.383 -1.130 -3.982 1.00 73.12 109 ASN A N 1
ATOM 864 C CA . ASN A 1 109 ? 5.265 -0.968 -4.915 1.00 73.12 109 ASN A CA 1
ATOM 865 C C . ASN A 1 109 ? 5.710 -0.672 -6.363 1.00 73.12 109 ASN A C 1
ATOM 867 O O . ASN A 1 109 ? 4.868 -0.402 -7.215 1.00 73.12 109 ASN A O 1
ATOM 871 N N . GLY A 1 110 ? 7.016 -0.666 -6.657 1.00 76.75 110 GLY A N 1
ATOM 872 C CA . GLY A 1 110 ? 7.562 -0.477 -8.007 1.00 76.75 110 GLY A CA 1
ATOM 873 C C . GLY A 1 110 ? 7.481 0.956 -8.545 1.00 76.75 110 GLY A C 1
ATOM 874 O O . GLY A 1 110 ? 8.113 1.281 -9.544 1.00 76.75 110 GLY A O 1
ATOM 875 N N . GLN A 1 111 ? 6.781 1.864 -7.863 1.00 82.00 111 GLN A N 1
ATOM 876 C CA . GLN A 1 111 ? 6.573 3.245 -8.312 1.00 82.00 111 GLN A CA 1
ATOM 877 C C . GLN A 1 111 ? 7.863 4.074 -8.350 1.00 82.00 111 GLN A C 1
ATOM 879 O O . GLN A 1 111 ? 7.917 5.060 -9.080 1.00 82.00 111 GLN A O 1
ATOM 884 N N . CYS A 1 112 ? 8.892 3.669 -7.598 1.00 81.12 112 CYS A N 1
ATOM 885 C CA . CYS A 1 112 ? 10.230 4.270 -7.597 1.00 81.12 112 CYS A CA 1
ATOM 886 C C . CYS A 1 112 ? 11.319 3.378 -8.217 1.00 81.12 112 CYS A C 1
ATOM 888 O O . CYS A 1 112 ? 12.505 3.688 -8.095 1.00 81.12 112 CYS A O 1
ATOM 890 N N . SER A 1 113 ? 10.941 2.286 -8.885 1.00 79.31 113 SER A N 1
ATOM 891 C CA . SER A 1 113 ? 11.877 1.322 -9.466 1.00 79.31 113 SER A CA 1
ATOM 892 C C . SER A 1 113 ? 11.577 1.115 -10.943 1.00 79.31 113 SER A C 1
ATOM 894 O O . SER A 1 113 ? 10.514 0.625 -11.296 1.00 79.31 113 SER A O 1
ATOM 896 N N . LEU A 1 114 ? 12.544 1.419 -11.815 1.00 60.53 114 LEU A N 1
ATOM 897 C CA . LEU A 1 114 ? 12.393 1.267 -13.273 1.00 60.53 114 LEU A CA 1
ATOM 898 C C . LEU A 1 114 ? 12.064 -0.174 -13.714 1.00 60.53 114 LEU A C 1
ATOM 900 O O . LEU A 1 114 ? 11.592 -0.366 -14.828 1.00 60.53 114 LEU A O 1
ATOM 904 N N . LEU A 1 115 ? 12.383 -1.182 -12.891 1.00 53.91 115 LEU A N 1
ATOM 905 C CA . LEU A 1 115 ? 12.502 -2.579 -13.330 1.00 53.91 115 LEU A CA 1
ATOM 906 C C . LEU A 1 115 ? 11.922 -3.623 -12.361 1.00 53.91 115 LEU A C 1
ATOM 908 O O . LEU A 1 115 ? 12.156 -4.814 -12.556 1.00 53.91 115 LEU A O 1
ATOM 912 N N . GLN A 1 116 ? 11.175 -3.232 -11.327 1.00 48.34 116 GLN A N 1
ATOM 913 C CA . GLN A 1 116 ? 10.534 -4.206 -10.436 1.00 48.34 116 GLN A CA 1
ATOM 914 C C . GLN A 1 116 ? 9.018 -4.171 -10.622 1.00 48.34 116 GLN A C 1
ATOM 916 O O . GLN A 1 116 ? 8.334 -3.302 -10.097 1.00 48.34 116 GLN A O 1
ATOM 921 N N . HIS A 1 117 ? 8.564 -5.178 -11.383 1.00 44.12 117 HIS A N 1
ATOM 922 C CA . HIS A 1 117 ? 7.203 -5.529 -11.808 1.00 44.12 117 HIS A CA 1
ATOM 923 C C . HIS A 1 117 ? 6.659 -4.767 -13.031 1.00 44.12 117 HIS A C 1
ATOM 925 O O . HIS A 1 117 ? 5.994 -3.742 -12.929 1.00 44.12 117 HIS A O 1
ATOM 931 N N . SER A 1 118 ? 6.908 -5.341 -14.216 1.00 42.75 118 SER A N 1
ATOM 932 C CA . SER A 1 118 ? 6.193 -5.030 -15.456 1.00 42.75 118 SER A CA 1
ATOM 933 C C . SER A 1 118 ? 4.847 -5.761 -15.471 1.00 42.75 118 SER A C 1
ATOM 935 O O . SER A 1 118 ? 4.793 -6.965 -15.722 1.00 42.75 118 SER A O 1
ATOM 937 N N . HIS A 1 119 ? 3.763 -5.041 -15.221 1.00 49.47 119 HIS A N 1
ATOM 938 C CA . HIS A 1 119 ? 2.469 -5.400 -15.793 1.00 49.47 119 HIS A CA 1
ATOM 939 C C . HIS A 1 119 ? 2.296 -4.560 -17.055 1.00 49.47 119 HIS A C 1
ATOM 941 O O . HIS A 1 119 ? 2.793 -3.430 -17.097 1.00 49.47 119 HIS A O 1
ATOM 947 N N . ASP A 1 120 ? 1.638 -5.100 -18.081 1.00 42.72 120 ASP A N 1
ATOM 948 C CA . ASP A 1 120 ? 1.232 -4.289 -19.225 1.00 42.72 120 ASP A CA 1
ATOM 949 C C . ASP A 1 120 ? 0.481 -3.071 -18.678 1.00 42.72 120 ASP A C 1
ATOM 951 O O . ASP A 1 120 ? -0.539 -3.211 -18.000 1.00 42.72 120 ASP A O 1
ATOM 955 N N . LEU A 1 121 ? 1.056 -1.881 -18.879 1.00 42.53 121 LEU A N 1
ATOM 956 C CA . LEU A 1 121 ? 0.483 -0.625 -18.419 1.00 42.53 121 LEU A CA 1
ATOM 957 C C . LEU A 1 121 ? -0.905 -0.502 -19.042 1.00 42.53 121 LEU A C 1
ATOM 959 O O . LEU A 1 121 ? -1.031 -0.186 -20.226 1.00 42.53 121 LEU A O 1
ATOM 963 N N . TYR A 1 122 ? -1.948 -0.741 -18.249 1.00 44.16 122 TYR A N 1
ATOM 964 C CA . TYR A 1 122 ? -3.286 -0.345 -18.642 1.00 44.16 122 TYR A CA 1
ATOM 965 C C . TYR A 1 122 ? -3.304 1.181 -18.692 1.00 44.16 122 TYR A C 1
ATOM 967 O O . TYR A 1 122 ? -3.252 1.870 -17.671 1.00 44.16 122 TYR A O 1
ATOM 975 N N . VAL A 1 123 ? -3.306 1.711 -19.911 1.00 43.59 123 VAL A N 1
ATOM 976 C CA . VAL A 1 123 ? -3.540 3.125 -20.162 1.00 43.59 123 VAL A CA 1
ATOM 977 C C . VAL A 1 123 ? -5.015 3.356 -19.872 1.00 43.59 123 VAL A C 1
ATOM 979 O O . VAL A 1 123 ? -5.871 2.954 -20.659 1.00 43.59 123 VAL A O 1
ATOM 982 N N . TYR A 1 124 ? -5.313 3.965 -18.721 1.00 41.72 124 TYR A N 1
ATOM 983 C CA . TYR A 1 124 ? -6.655 4.473 -18.460 1.00 41.72 124 TYR A CA 1
ATOM 984 C C . TYR A 1 124 ? -7.045 5.386 -19.625 1.00 41.72 124 TYR A C 1
ATOM 986 O O . TYR A 1 124 ? -6.265 6.285 -19.956 1.00 41.72 124 TYR A O 1
ATOM 994 N N . PRO A 1 125 ? -8.199 5.160 -20.268 1.00 41.56 125 PRO A N 1
ATOM 995 C CA . PRO A 1 125 ? -8.639 6.040 -21.332 1.00 41.56 125 PRO A CA 1
ATOM 996 C C . PRO A 1 125 ? -8.763 7.473 -20.773 1.00 41.56 125 PRO A C 1
ATOM 998 O O . PRO A 1 125 ? -9.317 7.689 -19.692 1.00 41.56 125 PRO A O 1
ATOM 1001 N N . GLU A 1 126 ? -8.153 8.447 -21.461 1.00 47.56 126 GLU A N 1
ATOM 1002 C CA . GLU A 1 126 ? -8.034 9.850 -21.007 1.00 47.56 126 GLU A CA 1
ATOM 1003 C C . GLU A 1 126 ? -9.396 10.526 -20.763 1.00 47.56 126 GLU A C 1
ATOM 1005 O O . GLU A 1 126 ? -9.479 11.532 -20.061 1.00 47.56 126 GLU A O 1
ATOM 1010 N N . ASP A 1 127 ? -10.479 9.959 -21.292 1.00 46.47 127 ASP A N 1
ATOM 1011 C CA . ASP A 1 127 ? -11.846 10.468 -21.187 1.00 46.47 127 ASP A CA 1
ATOM 1012 C C . ASP A 1 127 ? -12.473 10.316 -19.787 1.00 46.47 127 ASP A C 1
ATOM 1014 O O . A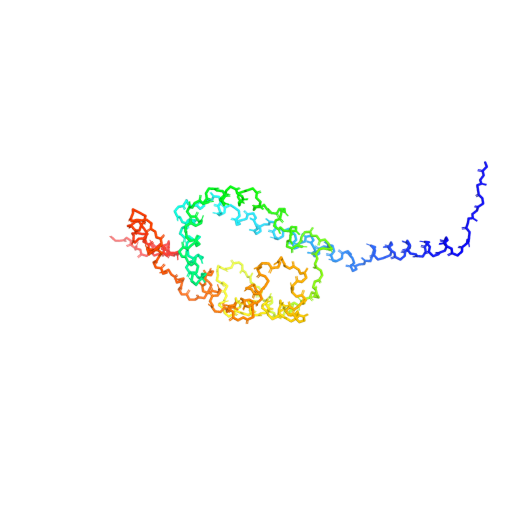SP A 1 127 ? -13.486 10.959 -19.509 1.00 46.47 127 ASP A O 1
ATOM 1018 N N . GLN A 1 128 ? -11.854 9.555 -18.875 1.00 44.88 128 GLN A N 1
ATOM 1019 C CA . GLN A 1 128 ? -12.273 9.464 -17.467 1.00 44.88 128 GLN A CA 1
ATOM 1020 C C . GLN A 1 128 ? -11.433 10.321 -16.506 1.00 44.88 128 GLN A C 1
ATOM 1022 O O . GLN A 1 128 ? -11.808 10.481 -15.346 1.00 44.88 128 GLN A O 1
ATOM 1027 N N . GLN A 1 129 ? -10.341 10.942 -16.972 1.00 44.12 129 GLN A N 1
ATOM 1028 C CA . GLN A 1 129 ? -9.545 11.908 -16.193 1.00 44.12 129 GLN A CA 1
ATOM 1029 C C . GLN A 1 129 ? -10.103 13.335 -16.283 1.00 44.12 129 GLN A C 1
ATOM 1031 O O . GLN A 1 129 ? -9.358 14.316 -16.221 1.00 44.12 129 GLN A O 1
ATOM 1036 N N . ALA A 1 130 ? -11.424 13.472 -16.412 1.00 40.09 130 ALA A N 1
ATOM 1037 C CA . ALA A 1 130 ? -12.086 14.758 -16.274 1.00 40.09 130 ALA A CA 1
ATOM 1038 C C . ALA A 1 130 ? -11.879 15.268 -14.840 1.00 40.09 130 ALA A C 1
ATOM 1040 O O . ALA A 1 130 ? -12.600 14.878 -13.930 1.00 40.09 130 ALA A O 1
ATOM 1041 N N . GLU A 1 131 ? -10.844 16.093 -14.661 1.00 39.66 131 GLU A N 1
ATOM 1042 C CA . GLU A 1 131 ? -10.588 16.959 -13.511 1.00 39.66 131 GLU A CA 1
ATOM 1043 C C . GLU A 1 131 ? -11.124 16.415 -12.179 1.00 39.66 131 GLU A C 1
ATOM 1045 O O . GLU A 1 131 ? -12.029 16.996 -11.574 1.00 39.66 131 GLU A O 1
ATOM 1050 N N . LEU A 1 132 ? -10.532 15.332 -11.668 1.00 41.78 132 LEU A N 1
ATOM 1051 C CA . LEU A 1 132 ? -10.627 15.041 -10.239 1.00 41.78 132 LEU A CA 1
ATOM 1052 C C . LEU A 1 132 ? -9.837 16.130 -9.507 1.00 41.78 132 LEU A C 1
ATOM 1054 O O . LEU A 1 132 ? -8.667 15.983 -9.154 1.00 41.78 132 LEU A O 1
ATOM 1058 N N . LYS A 1 133 ? -10.487 17.280 -9.320 1.00 36.16 133 LYS A N 1
ATOM 1059 C CA . LYS A 1 133 ? -10.113 18.239 -8.288 1.00 36.16 133 LYS A CA 1
ATOM 1060 C C . LYS A 1 133 ? -10.057 17.446 -6.991 1.00 36.16 133 LYS A C 1
ATOM 1062 O O . LYS A 1 133 ? -10.893 16.575 -6.773 1.00 36.16 133 LYS A O 1
ATOM 1067 N N . ALA A 1 134 ? -9.062 17.726 -6.157 1.00 37.69 134 ALA A N 1
ATOM 1068 C CA . ALA A 1 134 ? -9.002 17.193 -4.805 1.00 37.69 134 ALA A CA 1
ATOM 1069 C C . ALA A 1 134 ? -10.221 17.704 -4.018 1.00 37.69 134 ALA A C 1
ATOM 1071 O O . ALA A 1 134 ? -10.165 18.727 -3.343 1.00 37.69 134 ALA A O 1
ATOM 1072 N N . THR A 1 135 ? -11.349 17.034 -4.196 1.00 44.69 135 THR A N 1
ATOM 1073 C CA . THR A 1 135 ? -12.544 17.107 -3.372 1.00 44.69 135 THR A CA 1
ATOM 1074 C C . THR A 1 135 ? -12.632 15.768 -2.659 1.00 44.69 135 THR A C 1
ATOM 1076 O O . THR A 1 135 ? -12.366 14.735 -3.273 1.00 44.69 135 THR A O 1
ATOM 1079 N N . ASP A 1 136 ? -12.958 15.793 -1.371 1.00 51.34 136 ASP A N 1
ATOM 1080 C CA . ASP A 1 136 ? -12.832 14.657 -0.448 1.00 51.34 136 ASP A CA 1
ATOM 1081 C C . ASP A 1 136 ? -13.700 13.422 -0.790 1.00 51.34 136 ASP A C 1
ATOM 1083 O O . ASP A 1 136 ? -13.518 12.369 -0.179 1.00 51.34 136 ASP A O 1
ATOM 1087 N N . ASP A 1 137 ? -14.576 13.499 -1.797 1.00 61.88 137 ASP A N 1
ATOM 1088 C CA . ASP A 1 137 ? -15.531 12.440 -2.126 1.00 61.88 137 ASP A CA 1
ATOM 1089 C C . ASP A 1 137 ? -15.155 11.676 -3.404 1.00 61.88 137 ASP A C 1
ATOM 1091 O O . ASP A 1 137 ? -15.463 12.072 -4.531 1.00 61.88 137 ASP A O 1
ATOM 1095 N N . VAL A 1 138 ? -14.514 10.520 -3.219 1.00 75.19 138 VAL A N 1
ATOM 1096 C CA . VAL A 1 138 ? -14.368 9.503 -4.268 1.00 75.19 138 VAL A CA 1
ATOM 1097 C C . VAL A 1 138 ? -15.731 8.829 -4.488 1.00 75.19 138 VAL A C 1
ATOM 1099 O O . VAL A 1 138 ? -16.299 8.311 -3.527 1.00 75.19 138 VAL A O 1
ATOM 1102 N N . PRO A 1 139 ? -16.276 8.767 -5.719 1.00 85.00 139 PRO A N 1
ATOM 1103 C CA . PRO A 1 139 ? -17.541 8.080 -5.961 1.00 85.00 139 PRO A CA 1
ATOM 1104 C C . PRO A 1 139 ? -17.454 6.588 -5.614 1.00 85.00 139 PRO A C 1
ATOM 1106 O O . PRO A 1 139 ? -16.511 5.901 -6.009 1.00 85.00 139 PRO A O 1
ATOM 1109 N N . CYS A 1 140 ? -18.468 6.064 -4.923 1.00 83.12 140 CYS A N 1
ATOM 1110 C CA . CYS A 1 140 ? -18.542 4.647 -4.550 1.00 83.12 140 CYS A CA 1
ATOM 1111 C C . CYS A 1 140 ? -18.363 3.707 -5.755 1.00 83.12 140 CYS A C 1
ATOM 1113 O O . CYS A 1 140 ? -17.570 2.770 -5.697 1.00 83.12 140 CYS A O 1
ATOM 1115 N N . GLU A 1 141 ? -19.017 4.016 -6.877 1.00 84.06 141 GLU A N 1
ATOM 1116 C CA . GLU A 1 141 ? -18.905 3.240 -8.115 1.00 84.06 141 GLU A CA 1
ATOM 1117 C C 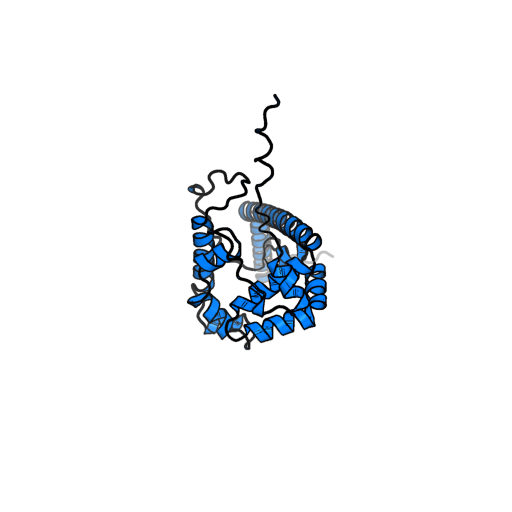. GLU A 1 141 ? -17.465 3.197 -8.646 1.00 84.06 141 GLU A C 1
ATOM 1119 O O . GLU A 1 141 ? -16.988 2.147 -9.071 1.00 84.06 141 GLU A O 1
ATOM 1124 N N . PHE A 1 142 ? -16.736 4.313 -8.552 1.00 82.69 142 PHE A N 1
ATOM 1125 C CA . PHE A 1 142 ? -15.338 4.375 -8.967 1.00 82.69 142 PHE A CA 1
ATOM 1126 C C . PHE A 1 142 ? -14.452 3.487 -8.087 1.00 82.69 142 PHE A C 1
ATOM 1128 O O . PHE A 1 142 ? -13.634 2.724 -8.600 1.00 82.69 142 PHE A O 1
ATOM 1135 N N . CYS A 1 143 ? -14.649 3.515 -6.765 1.00 83.56 143 CYS A N 1
ATOM 1136 C CA . CYS A 1 143 ? -13.955 2.588 -5.872 1.00 83.56 143 CYS A CA 1
ATOM 1137 C C . CYS A 1 143 ? -14.243 1.129 -6.244 1.00 83.56 143 CYS A C 1
ATOM 1139 O O . CYS A 1 143 ? -13.321 0.314 -6.325 1.00 83.56 143 CYS A O 1
ATOM 1141 N N . GLU A 1 144 ? -15.510 0.795 -6.504 1.00 88.12 144 GLU A N 1
ATOM 1142 C CA . GLU A 1 144 ? -15.880 -0.575 -6.836 1.00 88.12 144 GLU A CA 1
ATOM 1143 C C . GLU A 1 144 ? -15.249 -1.038 -8.152 1.00 88.12 144 GLU A C 1
ATOM 1145 O O . GLU A 1 144 ? -14.761 -2.169 -8.235 1.00 88.12 144 GLU A O 1
ATOM 1150 N N . GLN A 1 145 ? -15.193 -0.162 -9.158 1.00 85.19 145 GLN A N 1
ATOM 1151 C CA . GLN A 1 145 ? -14.522 -0.431 -10.429 1.00 85.19 145 GLN A CA 1
ATOM 1152 C C . GLN A 1 145 ? -13.030 -0.717 -10.235 1.00 85.19 145 GLN A C 1
ATOM 1154 O O . GLN A 1 145 ? -12.538 -1.717 -10.758 1.00 85.19 145 GLN A O 1
ATOM 1159 N N . VAL A 1 146 ? -12.325 0.087 -9.432 1.00 84.88 146 VAL A N 1
ATOM 1160 C CA . VAL A 1 146 ? -10.898 -0.133 -9.138 1.00 84.88 146 VAL A CA 1
ATOM 1161 C C . VAL A 1 146 ? -10.680 -1.478 -8.443 1.00 84.88 146 VAL A C 1
ATOM 1163 O O . VAL A 1 146 ? -9.807 -2.244 -8.851 1.00 84.88 146 VAL A O 1
ATOM 1166 N N . VAL A 1 147 ? -11.483 -1.808 -7.424 1.00 83.81 147 VAL A N 1
ATOM 1167 C CA . VAL A 1 147 ? -11.332 -3.076 -6.687 1.00 83.81 147 VAL A CA 1
ATOM 1168 C C . VAL A 1 147 ? -11.646 -4.283 -7.574 1.00 83.81 147 VAL A C 1
ATOM 1170 O O . VAL A 1 147 ? -10.947 -5.295 -7.496 1.00 83.81 147 VAL A O 1
ATOM 1173 N N . ASN A 1 148 ? -12.665 -4.193 -8.431 1.00 82.94 148 ASN A N 1
ATOM 1174 C CA . ASN A 1 148 ? -12.981 -5.255 -9.386 1.00 82.94 148 ASN A CA 1
ATOM 1175 C C . ASN A 1 148 ? -11.864 -5.429 -10.419 1.00 82.94 148 ASN A C 1
ATOM 1177 O O . ASN A 1 148 ? -11.400 -6.547 -10.605 1.00 82.94 148 ASN A O 1
ATOM 1181 N N . HIS A 1 149 ? -11.361 -4.343 -11.008 1.00 80.81 149 HIS A N 1
ATOM 1182 C CA . HIS A 1 149 ? -10.260 -4.417 -11.967 1.00 80.81 149 HIS A CA 1
ATOM 1183 C C . HIS A 1 149 ? -8.985 -4.995 -11.340 1.00 80.81 149 HIS A C 1
ATOM 1185 O O . HIS A 1 149 ? -8.308 -5.820 -11.953 1.00 80.81 149 HIS A O 1
ATOM 1191 N N . MET A 1 150 ? -8.676 -4.612 -10.098 1.00 80.31 150 MET A N 1
ATOM 1192 C CA . MET A 1 150 ? -7.552 -5.178 -9.354 1.00 80.31 150 MET A CA 1
ATOM 1193 C C . MET A 1 150 ? -7.728 -6.687 -9.151 1.00 80.31 150 MET A C 1
ATOM 1195 O O . MET A 1 150 ? -6.795 -7.442 -9.413 1.00 80.31 150 MET A O 1
ATOM 1199 N N . ARG A 1 151 ? -8.921 -7.142 -8.738 1.00 81.06 151 ARG A N 1
ATOM 1200 C CA . ARG A 1 151 ? -9.235 -8.576 -8.621 1.00 81.06 151 ARG A CA 1
ATOM 1201 C C . ARG A 1 151 ? -9.021 -9.288 -9.950 1.00 81.06 151 ARG A C 1
ATOM 1203 O O . ARG A 1 151 ? -8.310 -10.287 -9.999 1.00 81.06 151 ARG A O 1
ATOM 1210 N N . ASP A 1 152 ? -9.622 -8.760 -11.007 1.00 80.19 152 ASP A N 1
ATOM 1211 C CA . ASP A 1 152 ? -9.606 -9.381 -12.323 1.00 80.19 152 ASP A CA 1
ATOM 1212 C C . ASP A 1 152 ? -8.180 -9.452 -12.861 1.00 80.19 152 ASP A C 1
ATOM 1214 O O . ASP A 1 152 ? -7.803 -10.472 -13.409 1.00 80.19 152 ASP A O 1
ATOM 1218 N N . THR A 1 153 ? -7.351 -8.436 -12.619 1.00 74.81 153 THR A N 1
ATOM 1219 C CA . THR A 1 153 ? -5.937 -8.423 -13.024 1.00 74.81 153 THR A CA 1
ATOM 1220 C C . THR A 1 153 ? -5.093 -9.417 -12.229 1.00 74.81 153 THR A C 1
ATOM 1222 O O . THR A 1 153 ? -4.238 -10.089 -12.798 1.00 74.81 153 THR A O 1
ATOM 1225 N N . LEU A 1 154 ? -5.326 -9.530 -10.919 1.00 69.75 154 LEU A N 1
ATOM 1226 C CA . LEU A 1 154 ? -4.584 -10.447 -10.047 1.00 69.75 154 LEU A CA 1
ATOM 1227 C C . LEU A 1 154 ? -4.939 -11.917 -10.302 1.00 69.75 154 LEU A C 1
ATOM 1229 O O . LEU A 1 154 ? -4.104 -12.796 -10.103 1.00 69.75 154 LEU A O 1
ATOM 1233 N N . VAL A 1 155 ? -6.178 -12.187 -10.715 1.00 73.88 155 VAL A N 1
ATOM 1234 C CA . VAL A 1 155 ? -6.666 -13.542 -10.999 1.00 73.88 155 VAL A CA 1
ATOM 1235 C C . VAL A 1 155 ? -6.509 -13.895 -12.483 1.00 73.88 155 VAL A C 1
ATOM 1237 O O . VAL A 1 155 ? -6.319 -15.066 -12.820 1.00 73.88 155 VAL A O 1
ATOM 1240 N N . ALA A 1 156 ? -6.540 -12.910 -13.387 1.00 67.12 156 ALA A N 1
ATOM 1241 C CA . ALA A 1 156 ? -6.299 -13.129 -14.807 1.00 67.12 156 ALA A CA 1
ATOM 1242 C C . ALA A 1 156 ? -4.895 -13.700 -15.018 1.00 67.12 156 ALA A C 1
ATOM 1244 O O . ALA A 1 156 ? -3.908 -13.230 -14.458 1.00 67.12 156 ALA A O 1
ATOM 1245 N N . ASN A 1 157 ? -4.818 -14.741 -15.845 1.00 53.16 157 ASN A N 1
ATOM 1246 C CA . ASN A 1 157 ? -3.583 -15.435 -16.217 1.00 53.16 157 ASN A CA 1
ATOM 1247 C C . ASN A 1 157 ? -2.806 -16.097 -15.070 1.00 53.16 157 ASN A C 1
ATOM 1249 O O . ASN A 1 157 ? -1.694 -16.559 -15.303 1.00 53.16 157 ASN A O 1
ATOM 1253 N N . THR A 1 158 ? -3.380 -16.194 -13.869 1.00 63.53 158 THR A N 1
ATOM 1254 C CA . THR A 1 158 ? -2.731 -16.863 -12.741 1.00 63.53 158 THR A CA 1
ATOM 1255 C C . THR A 1 158 ? -3.512 -18.117 -12.366 1.00 63.53 158 THR A C 1
ATOM 1257 O O . THR A 1 158 ? -4.544 -18.061 -11.690 1.00 63.53 158 THR A O 1
ATOM 1260 N N . SER A 1 159 ? -3.018 -19.284 -12.789 1.00 66.62 159 SER A N 1
ATOM 1261 C CA . SER A 1 159 ? -3.508 -20.550 -12.237 1.00 66.62 159 SER A CA 1
ATOM 1262 C C . SER A 1 159 ? -3.140 -20.652 -10.754 1.00 66.62 159 SER A C 1
ATOM 1264 O O . SER A 1 159 ? -2.112 -20.125 -10.326 1.00 66.62 159 SER A O 1
ATOM 1266 N N . GLU A 1 160 ? -3.937 -21.367 -9.955 1.00 65.69 160 GLU A N 1
ATOM 1267 C CA . GLU A 1 160 ? -3.609 -21.622 -8.544 1.00 65.69 160 GLU A CA 1
ATOM 1268 C C . GLU A 1 160 ? -2.163 -22.151 -8.396 1.00 65.69 160 GLU A C 1
ATOM 1270 O O . GLU A 1 160 ? -1.423 -21.725 -7.513 1.00 65.69 160 GLU A O 1
ATOM 1275 N N . VAL A 1 161 ? -1.705 -22.984 -9.336 1.00 62.25 161 VAL A N 1
ATOM 1276 C CA . VAL A 1 161 ? -0.343 -23.542 -9.372 1.00 62.25 161 VAL A CA 1
ATOM 1277 C C . VAL A 1 161 ? 0.736 -22.491 -9.680 1.00 62.25 161 VAL A C 1
ATOM 1279 O O . VAL A 1 161 ? 1.844 -22.573 -9.153 1.00 62.25 161 VAL A O 1
ATOM 1282 N N . GLU A 1 162 ? 0.458 -21.492 -10.515 1.00 64.81 162 GLU A N 1
ATOM 1283 C CA . GLU A 1 162 ? 1.398 -20.392 -10.783 1.00 64.81 162 GLU A CA 1
ATOM 1284 C C . GLU A 1 162 ? 1.459 -19.403 -9.625 1.00 64.81 162 GLU A C 1
ATOM 1286 O O . GLU A 1 162 ? 2.549 -18.960 -9.262 1.00 64.81 162 GLU A O 1
ATOM 1291 N N . PHE A 1 163 ? 0.324 -19.146 -8.972 1.00 64.62 163 PHE A N 1
ATOM 1292 C CA . PHE A 1 163 ? 0.267 -18.330 -7.760 1.00 64.62 163 PHE A CA 1
ATOM 1293 C C . PHE A 1 163 ? 1.116 -18.936 -6.628 1.00 64.62 163 PHE A C 1
ATOM 1295 O O . PHE A 1 163 ? 1.724 -18.216 -5.835 1.00 64.62 163 PHE A O 1
ATOM 1302 N N . HIS A 1 164 ? 1.229 -20.270 -6.599 1.00 59.84 164 HIS A N 1
ATOM 1303 C CA . HIS A 1 164 ? 2.035 -21.024 -5.634 1.00 59.84 164 HIS A CA 1
ATOM 1304 C C . HIS A 1 164 ? 3.537 -20.727 -5.725 1.00 59.84 164 HIS A C 1
ATOM 1306 O O . HIS A 1 164 ? 4.252 -20.856 -4.739 1.00 59.84 164 HIS A O 1
ATOM 1312 N N . LYS A 1 165 ? 4.040 -20.295 -6.888 1.00 61.75 165 LYS A N 1
ATOM 1313 C CA . LYS A 1 165 ? 5.470 -19.986 -7.062 1.00 61.75 165 LYS A CA 1
ATOM 1314 C C . LYS A 1 165 ? 5.885 -18.658 -6.423 1.00 61.75 165 LYS A C 1
ATOM 1316 O O . LYS A 1 165 ? 7.080 -18.425 -6.264 1.00 61.75 165 LYS A O 1
ATOM 1321 N N . VAL A 1 166 ? 4.925 -17.787 -6.104 1.00 58.66 166 VAL A N 1
ATOM 1322 C CA . VAL A 1 166 ? 5.177 -16.402 -5.670 1.00 58.66 166 VAL A CA 1
ATOM 1323 C C . VAL A 1 166 ? 4.936 -16.212 -4.166 1.00 58.66 166 VAL A C 1
ATOM 1325 O O . VAL A 1 166 ? 5.567 -15.357 -3.550 1.00 58.66 166 VAL A O 1
ATOM 1328 N N . LEU A 1 167 ? 4.071 -17.025 -3.550 1.00 55.06 167 LEU A N 1
ATOM 1329 C CA . LEU A 1 167 ? 3.744 -16.971 -2.120 1.00 55.06 167 LEU A CA 1
ATOM 1330 C C . LEU A 1 167 ? 4.236 -18.221 -1.385 1.00 55.06 167 LEU A C 1
ATOM 1332 O O . LEU A 1 167 ? 4.208 -19.323 -1.920 1.00 55.06 167 LEU A O 1
ATOM 1336 N N . THR A 1 168 ? 4.667 -18.053 -0.133 1.00 54.59 168 THR A N 1
ATOM 1337 C CA . THR A 1 168 ? 5.090 -19.166 0.727 1.00 54.59 168 THR A CA 1
ATOM 1338 C C . THR A 1 168 ? 3.968 -20.198 0.894 1.00 54.59 168 THR A C 1
ATOM 1340 O O . THR A 1 168 ? 2.799 -19.839 1.060 1.00 54.59 168 THR A O 1
ATOM 1343 N N . GLU A 1 169 ? 4.332 -21.489 0.885 1.00 55.06 169 GLU A N 1
ATOM 1344 C CA . GLU A 1 169 ? 3.400 -22.634 0.828 1.00 55.06 169 GLU A CA 1
ATOM 1345 C C . GLU A 1 169 ? 2.262 -22.580 1.864 1.00 55.06 169 GLU A C 1
ATOM 1347 O O . GLU A 1 169 ? 1.170 -23.085 1.622 1.00 55.06 169 GLU A O 1
ATOM 1352 N N . GLN A 1 170 ? 2.491 -21.939 3.013 1.00 57.78 170 GLN A N 1
ATOM 1353 C CA . GLN A 1 170 ? 1.557 -21.925 4.137 1.00 57.78 170 GLN A CA 1
ATOM 1354 C C . GLN A 1 170 ? 0.280 -21.098 3.898 1.00 57.78 170 GLN A C 1
ATOM 1356 O O . GLN A 1 170 ? -0.760 -21.417 4.474 1.00 57.78 170 GLN A O 1
ATOM 1361 N N . TYR A 1 171 ? 0.333 -20.037 3.089 1.00 62.59 171 TYR A N 1
ATOM 1362 C CA . TYR A 1 171 ? -0.783 -19.082 2.954 1.00 62.59 171 TYR A CA 1
ATOM 1363 C C . TYR A 1 171 ? -1.377 -19.023 1.549 1.00 62.59 171 TYR A C 1
ATOM 1365 O O . TYR A 1 171 ? -2.390 -18.358 1.335 1.00 62.59 171 TYR A O 1
ATOM 1373 N N . HIS A 1 172 ? -0.771 -19.741 0.608 1.00 68.88 172 HIS A N 1
ATOM 1374 C CA . HIS A 1 172 ? -1.105 -19.720 -0.810 1.00 68.88 172 HIS A CA 1
ATOM 1375 C C . HIS A 1 172 ? -2.601 -19.963 -1.086 1.00 68.88 172 HIS A C 1
ATOM 1377 O O . HIS A 1 172 ? -3.255 -19.087 -1.655 1.00 68.88 172 HIS A O 1
ATOM 1383 N N . SER A 1 173 ? -3.167 -21.079 -0.620 1.00 68.06 173 SER A N 1
ATOM 1384 C CA . SER A 1 173 ? -4.575 -21.420 -0.877 1.00 68.06 173 SER A CA 1
ATOM 1385 C C . SER A 1 173 ? -5.542 -20.423 -0.238 1.00 68.06 173 SER A C 1
ATOM 1387 O O . SER A 1 173 ? -6.560 -20.075 -0.830 1.00 68.06 173 SER A O 1
ATOM 1389 N N . THR A 1 174 ? -5.211 -19.913 0.951 1.00 72.06 174 THR A N 1
ATOM 1390 C CA . THR A 1 174 ? -6.042 -18.937 1.670 1.00 72.06 174 THR A CA 1
ATOM 1391 C C . THR A 1 174 ? -6.072 -17.592 0.951 1.00 72.06 174 THR A C 1
ATOM 1393 O O . THR A 1 174 ? -7.141 -17.005 0.789 1.00 72.06 174 THR A O 1
ATOM 1396 N N . VAL A 1 175 ? -4.914 -17.106 0.494 1.00 73.44 175 VAL A N 1
ATOM 1397 C CA . VAL A 1 175 ? -4.809 -15.834 -0.234 1.00 73.44 175 VAL A CA 1
ATOM 1398 C C . VAL A 1 175 ? -5.469 -15.948 -1.606 1.00 73.44 175 VAL A C 1
ATOM 1400 O O . VAL A 1 175 ? -6.238 -15.065 -1.977 1.00 73.44 175 VAL A O 1
ATOM 1403 N N . TYR A 1 176 ? -5.242 -17.047 -2.331 1.00 76.00 176 TYR A N 1
ATOM 1404 C CA . TYR A 1 176 ? -5.881 -17.283 -3.625 1.00 76.00 176 TYR A CA 1
ATOM 1405 C C . TYR A 1 176 ? -7.409 -17.361 -3.496 1.00 76.00 176 TYR A C 1
ATOM 1407 O O . TYR A 1 176 ? -8.126 -16.648 -4.198 1.00 76.00 176 TYR A O 1
ATOM 1415 N N . TYR A 1 177 ? -7.919 -18.144 -2.535 1.00 76.94 177 TYR A N 1
ATOM 1416 C CA . TYR A 1 177 ? -9.354 -18.214 -2.248 1.00 76.94 177 TYR A CA 1
ATOM 1417 C C . TYR A 1 177 ? -9.928 -16.837 -1.904 1.00 76.94 177 TYR A C 1
ATOM 1419 O O . TYR A 1 177 ? -10.993 -16.475 -2.406 1.00 76.94 177 TYR A O 1
ATOM 1427 N N . TYR A 1 178 ? -9.214 -16.047 -1.095 1.00 76.25 178 TYR A N 1
ATOM 1428 C CA . TYR A 1 178 ? -9.655 -14.704 -0.743 1.00 76.25 178 TYR A CA 1
ATOM 1429 C C . TYR A 1 178 ? -9.757 -13.800 -1.975 1.00 76.25 178 TYR A C 1
ATOM 1431 O O . TYR A 1 178 ? -10.796 -13.176 -2.175 1.00 76.25 178 TYR A O 1
ATOM 1439 N N . LEU A 1 179 ? -8.731 -13.765 -2.831 1.00 75.50 179 LEU A N 1
ATOM 1440 C CA . LEU A 1 179 ? -8.730 -12.949 -4.049 1.00 75.50 179 LEU A CA 1
ATOM 1441 C C . LEU A 1 179 ? -9.871 -13.332 -4.998 1.00 75.50 179 LEU A C 1
ATOM 1443 O O . LEU A 1 179 ? -10.555 -12.453 -5.512 1.00 75.50 179 LEU A O 1
ATOM 1447 N N . VAL A 1 180 ? -10.122 -14.628 -5.189 1.00 76.88 180 VAL A N 1
ATOM 1448 C CA . VAL A 1 180 ? -11.146 -15.109 -6.130 1.00 76.88 180 VAL A CA 1
ATOM 1449 C C . VAL A 1 180 ? -12.564 -14.985 -5.563 1.00 76.88 180 VAL A C 1
ATOM 1451 O O . VAL A 1 180 ? -13.489 -14.630 -6.291 1.00 76.88 180 VAL A O 1
ATOM 1454 N N . SER A 1 181 ? -12.753 -15.273 -4.273 1.00 74.06 181 SER A N 1
ATOM 1455 C CA . SER A 1 181 ? -14.088 -15.526 -3.703 1.00 74.06 181 SER A CA 1
ATOM 1456 C C . SER A 1 181 ? -14.545 -14.474 -2.690 1.00 74.06 181 SER A C 1
ATOM 1458 O O . SER A 1 181 ? -15.743 -14.196 -2.578 1.00 74.06 181 SER A O 1
ATOM 1460 N N . GLU A 1 182 ? -13.615 -13.872 -1.947 1.00 75.19 182 GLU A N 1
ATOM 1461 C CA . GLU A 1 182 ? -13.938 -13.033 -0.783 1.00 75.19 182 GLU A CA 1
ATOM 1462 C C . GLU A 1 182 ? -13.611 -11.550 -0.967 1.00 75.19 182 GLU A C 1
ATOM 1464 O O . GLU A 1 182 ? -14.211 -10.712 -0.286 1.00 75.19 182 GLU A O 1
ATOM 1469 N N . LEU A 1 183 ? -12.717 -11.199 -1.894 1.00 79.88 183 LEU A N 1
ATOM 1470 C CA . LEU A 1 183 ? -12.363 -9.821 -2.214 1.00 79.88 183 LEU A CA 1
ATOM 1471 C C . LEU A 1 183 ? -13.538 -9.165 -2.937 1.00 79.88 183 LEU A C 1
ATOM 1473 O O . LEU A 1 183 ? -13.515 -9.059 -4.150 1.00 79.88 183 LEU A O 1
ATOM 1477 N N . LYS A 1 184 ? -14.586 -8.744 -2.231 1.00 83.69 184 LYS A N 1
ATOM 1478 C CA . LYS A 1 184 ? -15.780 -8.119 -2.821 1.00 83.69 184 LYS A CA 1
ATOM 1479 C C . LYS A 1 184 ? -15.673 -6.597 -2.781 1.00 83.69 184 LYS A C 1
ATOM 1481 O O . LYS A 1 184 ? -15.417 -6.024 -1.723 1.00 83.69 184 LYS A O 1
ATOM 1486 N N . ALA A 1 185 ? -15.859 -5.962 -3.935 1.00 84.62 185 ALA A N 1
ATOM 1487 C CA . ALA A 1 185 ? -15.640 -4.531 -4.127 1.00 84.62 185 ALA A CA 1
ATOM 1488 C C . ALA A 1 185 ? -16.485 -3.670 -3.177 1.00 84.62 185 ALA A C 1
ATOM 1490 O O . ALA A 1 185 ? -15.948 -2.838 -2.452 1.00 84.62 185 ALA A O 1
ATOM 1491 N N . ASP A 1 186 ? -17.773 -3.982 -3.068 1.00 80.88 186 ASP A N 1
ATOM 1492 C CA . ASP A 1 186 ? -18.729 -3.329 -2.173 1.00 80.88 186 ASP A CA 1
ATOM 1493 C C . ASP A 1 186 ? -18.320 -3.403 -0.690 1.00 80.88 186 ASP A C 1
ATOM 1495 O O . ASP A 1 186 ? -18.567 -2.479 0.088 1.00 80.88 186 ASP A O 1
ATOM 1499 N N . LYS A 1 187 ? -17.699 -4.511 -0.262 1.00 80.06 187 LYS A N 1
ATOM 1500 C CA . LYS A 1 187 ? -17.233 -4.692 1.119 1.00 80.06 187 LYS A CA 1
ATOM 1501 C C . LYS A 1 187 ? -15.961 -3.898 1.384 1.00 80.06 187 LYS A C 1
ATOM 1503 O O . LYS A 1 187 ? -15.861 -3.262 2.429 1.00 80.06 187 LYS A O 1
ATOM 1508 N N . ILE A 1 188 ? -15.013 -3.926 0.448 1.00 80.25 188 ILE A N 1
ATOM 1509 C CA . ILE A 1 188 ? -13.751 -3.185 0.555 1.00 80.25 188 ILE A CA 1
ATOM 1510 C C . ILE A 1 188 ? -14.017 -1.681 0.544 1.00 80.25 188 ILE A C 1
ATOM 1512 O O . ILE A 1 188 ? -13.542 -0.977 1.431 1.00 80.25 188 ILE A O 1
ATOM 1516 N N . CYS A 1 189 ? -14.846 -1.197 -0.381 1.00 80.75 189 CYS A N 1
ATOM 1517 C CA . CYS A 1 189 ? -15.175 0.220 -0.495 1.00 80.75 189 CYS A CA 1
ATOM 1518 C C . CYS A 1 189 ? -15.985 0.744 0.700 1.00 80.75 189 CYS A C 1
ATOM 1520 O O . CYS A 1 189 ? -15.785 1.881 1.128 1.00 80.75 189 CYS A O 1
ATOM 1522 N N . ARG A 1 190 ? -16.836 -0.092 1.311 1.00 78.31 190 ARG A N 1
ATOM 1523 C CA . ARG A 1 190 ? -17.469 0.206 2.609 1.00 78.31 190 ARG A CA 1
ATOM 1524 C C . ARG A 1 190 ? -16.472 0.243 3.764 1.00 78.31 190 ARG A C 1
ATOM 1526 O O . ARG A 1 190 ? -16.566 1.115 4.622 1.00 78.31 190 ARG A O 1
ATOM 1533 N N . LEU A 1 191 ? -15.522 -0.692 3.794 1.00 69.38 191 LEU A N 1
ATOM 1534 C CA . LEU A 1 191 ? -14.520 -0.794 4.858 1.00 69.38 191 LEU A CA 1
ATOM 1535 C C . LEU A 1 191 ? -13.628 0.450 4.921 1.00 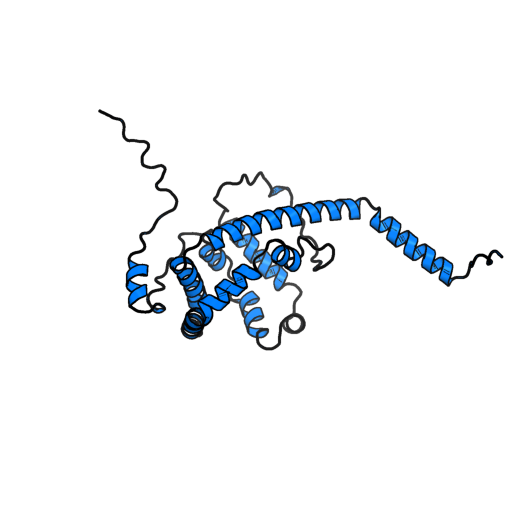69.38 191 LEU A C 1
ATOM 1537 O O . LEU A 1 191 ? -13.396 0.982 6.002 1.00 69.38 191 LEU A O 1
ATOM 1541 N N . ILE A 1 192 ? -13.168 0.940 3.769 1.00 69.88 192 ILE A N 1
ATOM 1542 C CA . ILE A 1 192 ? -12.353 2.163 3.687 1.00 69.88 192 ILE A CA 1
ATOM 1543 C C . ILE A 1 192 ? -13.193 3.448 3.794 1.00 69.88 192 ILE A C 1
ATOM 1545 O O . ILE A 1 192 ? -12.644 4.545 3.866 1.00 69.88 192 ILE A O 1
ATOM 1549 N N . GLY A 1 193 ? -14.522 3.310 3.871 1.00 69.69 193 GLY A N 1
ATOM 1550 C CA . GLY A 1 193 ? -15.462 4.404 4.098 1.00 69.69 193 GLY A CA 1
ATOM 1551 C C . GLY A 1 193 ? -15.745 5.268 2.874 1.00 69.69 193 GLY A C 1
ATOM 1552 O O . GLY A 1 193 ? -16.042 6.441 3.053 1.00 69.69 193 GLY A O 1
ATOM 1553 N N . ILE A 1 194 ? -15.628 4.707 1.665 1.00 81.12 194 ILE A N 1
ATOM 1554 C CA . ILE A 1 194 ? -15.974 5.373 0.398 1.00 81.12 194 ILE A CA 1
ATOM 1555 C C . ILE A 1 194 ? -17.430 5.077 -0.010 1.00 81.12 194 ILE A C 1
ATOM 1557 O O . ILE A 1 194 ? -18.116 5.931 -0.562 1.00 81.12 194 ILE A O 1
ATOM 1561 N N . CYS A 1 195 ? -17.927 3.871 0.274 1.00 79.12 195 CYS A N 1
ATOM 1562 C CA . CYS A 1 195 ? -19.315 3.490 0.007 1.00 79.12 195 CYS A CA 1
ATOM 1563 C C . CYS A 1 195 ? -20.137 3.454 1.298 1.00 79.12 195 CYS A C 1
ATOM 1565 O O . CYS A 1 195 ? -19.763 2.746 2.228 1.00 79.12 195 CYS A O 1
ATOM 1567 N N . GLY A 1 196 ? -21.299 4.117 1.312 1.00 77.25 196 GLY A N 1
ATOM 1568 C CA . GLY A 1 196 ? -22.267 4.070 2.417 1.00 77.25 196 GLY A CA 1
ATOM 1569 C C . GLY A 1 196 ? -21.734 4.573 3.766 1.00 77.25 196 GLY A C 1
ATOM 1570 O O . GLY A 1 196 ? -20.619 5.079 3.870 1.00 77.25 196 GLY A O 1
ATOM 1571 N N . ASP A 1 197 ? -22.538 4.412 4.819 1.00 60.56 197 ASP A N 1
ATOM 1572 C CA . ASP A 1 197 ? -22.070 4.672 6.181 1.00 60.56 197 ASP A CA 1
ATOM 1573 C C . ASP A 1 197 ? -20.962 3.675 6.536 1.00 60.56 197 ASP A C 1
ATOM 1575 O O . ASP A 1 197 ? -21.121 2.461 6.344 1.00 60.56 197 ASP A O 1
ATOM 1579 N N . ARG A 1 198 ? -19.845 4.172 7.094 1.00 52.59 198 ARG A N 1
ATOM 1580 C CA . ARG A 1 198 ? -18.824 3.304 7.695 1.00 52.59 198 ARG A CA 1
ATOM 1581 C C . ARG A 1 198 ? -19.535 2.347 8.633 1.00 52.59 198 ARG A C 1
ATOM 1583 O O . ARG A 1 198 ? -20.207 2.778 9.570 1.00 52.59 198 ARG A O 1
ATOM 1590 N N . VAL A 1 199 ? -19.381 1.048 8.398 1.00 47.59 199 VAL A N 1
ATOM 1591 C CA . VAL A 1 199 ? -19.978 0.045 9.273 1.00 47.59 199 VAL A CA 1
ATOM 1592 C C . VAL A 1 199 ? -19.188 0.035 10.585 1.00 47.59 199 VAL A C 1
ATOM 1594 O O . VAL A 1 199 ? -18.296 -0.788 10.789 1.00 47.59 199 VAL A O 1
ATOM 1597 N N . VAL A 1 200 ? -19.503 0.965 11.488 1.00 48.34 200 VAL A N 1
ATOM 1598 C CA . VAL A 1 200 ? -19.027 0.961 12.871 1.00 48.34 200 VAL A CA 1
ATOM 1599 C C . VAL A 1 200 ? -19.793 -0.142 13.585 1.00 48.34 200 VAL A C 1
ATOM 1601 O O . VAL A 1 200 ? -20.810 0.089 14.234 1.00 48.34 200 VAL A O 1
ATOM 1604 N N . VAL A 1 201 ? -19.359 -1.389 13.413 1.00 46.97 201 VAL A N 1
ATOM 1605 C CA . VAL A 1 201 ? -19.899 -2.464 14.244 1.00 46.97 201 VAL A CA 1
ATOM 1606 C C . VAL A 1 201 ? -19.150 -2.464 15.566 1.00 46.97 201 VAL A C 1
ATOM 1608 O O . VAL A 1 201 ? -17.917 -2.388 15.546 1.00 46.97 201 VAL A O 1
ATOM 1611 N N . PRO A 1 202 ? -19.854 -2.574 16.708 1.00 51.28 202 PRO A N 1
ATOM 1612 C CA . PRO A 1 202 ? -19.215 -2.582 18.008 1.00 51.28 202 PRO A CA 1
ATOM 1613 C C . PRO A 1 202 ? -18.125 -3.649 18.065 1.00 51.28 202 PRO A C 1
ATOM 1615 O O . PRO A 1 202 ? -18.395 -4.844 17.971 1.00 51.28 202 PRO A O 1
ATOM 1618 N N . VAL A 1 203 ? -16.887 -3.203 18.259 1.00 52.69 203 VAL A N 1
ATOM 1619 C CA . VAL A 1 203 ? -15.732 -4.070 18.537 1.00 52.69 203 VAL A CA 1
ATOM 1620 C C . VAL A 1 203 ? -15.747 -4.554 19.993 1.00 52.69 203 VAL A C 1
ATOM 1622 O O . VAL A 1 203 ? -14.900 -5.337 20.400 1.00 52.69 203 VAL A O 1
ATOM 1625 N N . ALA A 1 204 ? -16.752 -4.122 20.766 1.00 52.09 204 ALA A N 1
ATOM 1626 C CA . ALA A 1 204 ? -16.990 -4.462 22.164 1.00 52.09 204 ALA A CA 1
ATOM 1627 C C . ALA A 1 204 ? -16.900 -5.966 22.502 1.00 52.09 204 ALA A C 1
ATOM 1629 O O . ALA A 1 204 ? -16.370 -6.260 23.570 1.00 52.09 204 ALA A O 1
ATOM 1630 N N . PRO A 1 205 ? -17.324 -6.927 21.647 1.00 58.12 205 PRO A N 1
ATOM 1631 C CA . PRO A 1 205 ? -17.123 -8.352 21.929 1.00 58.12 205 PRO A CA 1
ATOM 1632 C C . PRO A 1 205 ? -15.646 -8.772 21.990 1.00 58.12 205 PRO A C 1
ATOM 1634 O O . PRO A 1 205 ? -15.327 -9.768 22.627 1.00 58.12 205 PRO A O 1
ATOM 1637 N N . LEU A 1 206 ? -14.757 -8.018 21.334 1.00 53.50 206 LEU A N 1
ATOM 1638 C CA . LEU A 1 206 ? -13.323 -8.296 21.219 1.00 53.50 206 LEU A CA 1
ATOM 1639 C C . LEU A 1 206 ? -12.477 -7.469 22.203 1.00 53.50 206 LEU A C 1
ATOM 1641 O O . LEU A 1 206 ? -11.261 -7.634 22.239 1.00 53.50 206 LEU A O 1
ATOM 1645 N N . LEU A 1 207 ? -13.086 -6.571 22.987 1.00 53.41 207 LEU A N 1
ATOM 1646 C CA . LEU A 1 207 ? -12.381 -5.690 23.921 1.00 53.41 207 LEU A CA 1
ATOM 1647 C C . LEU A 1 207 ? -12.431 -6.230 25.365 1.00 53.41 207 LEU A C 1
ATOM 1649 O O . LEU A 1 207 ? -13.484 -6.688 25.814 1.00 53.41 207 LEU A O 1
ATOM 1653 N N . PRO A 1 208 ? -11.338 -6.101 26.144 1.00 54.41 208 PRO A N 1
ATOM 1654 C CA . PRO A 1 208 ? -11.387 -6.197 27.602 1.00 54.41 208 PRO A CA 1
ATOM 1655 C C . PRO A 1 208 ? -12.458 -5.262 28.184 1.00 54.41 208 PRO A C 1
ATOM 1657 O O . PRO A 1 208 ? -12.711 -4.183 27.637 1.00 54.41 208 PRO A O 1
ATOM 1660 N N . ARG A 1 209 ? -13.094 -5.657 29.297 1.00 52.53 209 ARG A N 1
ATOM 1661 C CA . ARG A 1 209 ? -14.294 -4.987 29.845 1.00 52.53 209 ARG A CA 1
ATOM 1662 C C . ARG A 1 209 ? -14.089 -3.491 30.094 1.00 52.53 209 ARG A C 1
ATOM 1664 O O . ARG A 1 209 ? -15.013 -2.710 29.898 1.00 52.53 209 ARG A O 1
ATOM 1671 N N . GLU A 1 210 ? -12.885 -3.088 30.472 1.00 55.41 210 GLU A N 1
ATOM 1672 C CA . GLU A 1 210 ? -12.507 -1.709 30.776 1.00 55.41 210 GLU A CA 1
ATOM 1673 C C . GLU A 1 210 ? -12.432 -0.832 29.511 1.00 55.41 210 GLU A C 1
ATOM 1675 O O . GLU A 1 210 ? -12.786 0.346 29.551 1.00 55.41 210 GLU A O 1
ATOM 1680 N N . LEU A 1 211 ? -12.028 -1.408 28.373 1.00 52.16 211 LEU A N 1
ATOM 1681 C CA . LEU A 1 211 ? -11.956 -0.728 27.072 1.00 52.16 211 LEU A CA 1
ATOM 1682 C C . LEU A 1 211 ? -13.299 -0.756 26.329 1.00 52.16 211 LEU A C 1
ATOM 1684 O O . LEU A 1 211 ? -13.614 0.168 25.579 1.00 52.16 211 LEU A O 1
ATOM 1688 N N . ALA A 1 212 ? -14.127 -1.773 26.580 1.00 51.00 212 ALA A N 1
ATOM 1689 C CA . ALA A 1 212 ? -15.467 -1.878 26.010 1.00 51.00 212 ALA A CA 1
ATOM 1690 C C . ALA A 1 212 ? -16.379 -0.709 26.433 1.00 51.00 212 ALA A C 1
ATOM 1692 O O . ALA A 1 212 ? -17.154 -0.217 25.617 1.00 51.00 212 ALA A O 1
ATOM 1693 N N . VAL A 1 213 ? -16.251 -0.211 27.672 1.00 51.53 213 VAL A N 1
ATOM 1694 C CA . VAL A 1 213 ? -17.022 0.952 28.160 1.00 51.53 213 VAL A CA 1
ATOM 1695 C C . VAL A 1 213 ? -16.658 2.224 27.388 1.00 51.53 213 VAL A C 1
ATOM 1697 O O . VAL A 1 213 ? -17.553 2.962 26.987 1.00 51.53 213 VAL A O 1
ATOM 1700 N N . LYS A 1 214 ? -15.365 2.447 27.107 1.00 47.72 214 LYS A N 1
ATOM 1701 C CA . LYS A 1 214 ? -14.891 3.599 26.322 1.00 47.72 214 LYS A CA 1
ATOM 1702 C C . LYS A 1 214 ? -15.327 3.541 24.856 1.00 47.72 214 LYS A C 1
ATOM 1704 O O . LYS A 1 214 ? -15.760 4.556 24.313 1.00 47.72 214 LYS A O 1
ATOM 1709 N N . ALA A 1 215 ? -15.278 2.358 24.239 1.00 47.81 215 ALA A N 1
ATOM 1710 C CA . ALA A 1 215 ? -15.683 2.155 22.846 1.00 47.81 215 ALA A CA 1
ATOM 1711 C C . ALA A 1 215 ? -17.188 2.383 22.606 1.00 47.81 215 ALA A C 1
ATOM 1713 O O . ALA A 1 215 ? -17.577 2.791 21.516 1.00 47.81 215 ALA A O 1
ATOM 1714 N N . VAL A 1 216 ? -18.032 2.163 23.620 1.00 47.50 216 VAL A N 1
ATOM 1715 C CA . VAL A 1 216 ? -19.473 2.487 23.580 1.00 47.50 216 VAL A CA 1
ATOM 1716 C C . VAL A 1 216 ? -19.724 3.993 23.763 1.00 47.50 216 VAL A C 1
ATOM 1718 O O . VAL A 1 216 ? -20.742 4.503 23.303 1.00 47.50 216 VAL A O 1
ATOM 1721 N N . THR A 1 217 ? -18.801 4.718 24.406 1.00 41.06 217 THR A N 1
ATOM 1722 C CA . THR A 1 217 ? -18.910 6.166 24.664 1.00 41.06 217 THR A CA 1
ATOM 1723 C C . THR A 1 217 ? -18.225 7.068 23.639 1.00 41.06 217 THR A C 1
ATOM 1725 O O . THR A 1 217 ? -18.371 8.282 23.758 1.00 41.06 217 THR A O 1
ATOM 1728 N N . LEU A 1 218 ? -17.496 6.531 22.650 1.00 34.25 218 LEU A N 1
ATOM 1729 C CA . LEU A 1 218 ? -16.977 7.331 21.535 1.00 34.25 218 LEU A CA 1
ATOM 1730 C C . LEU A 1 218 ? -18.175 7.923 20.776 1.00 34.25 218 LEU A C 1
ATOM 1732 O O . LEU A 1 218 ? -18.923 7.172 20.146 1.00 34.25 218 LEU A O 1
ATOM 1736 N N . PRO A 1 219 ? -18.414 9.246 20.846 1.00 36.66 219 PRO A N 1
ATOM 1737 C CA . PRO A 1 219 ? -19.498 9.848 20.096 1.00 36.66 219 PRO A CA 1
ATOM 1738 C C . PRO A 1 219 ? -19.180 9.697 18.613 1.00 36.66 219 PRO A C 1
ATOM 1740 O O . PRO A 1 219 ? -18.020 9.823 18.219 1.00 36.66 219 PRO A O 1
ATOM 1743 N N . ASN A 1 220 ? -20.214 9.495 17.795 1.00 40.94 220 ASN A N 1
ATOM 1744 C CA . ASN A 1 220 ? -20.166 9.707 16.351 1.00 40.94 220 ASN A CA 1
ATOM 1745 C C . ASN A 1 220 ? -19.685 11.139 16.072 1.00 40.94 220 ASN A C 1
ATOM 1747 O O . ASN A 1 220 ? -20.493 12.047 15.877 1.00 40.94 220 ASN A O 1
ATOM 1751 N N . LYS A 1 221 ? -18.372 11.377 16.084 1.00 35.44 221 LYS A N 1
ATOM 1752 C CA . LYS A 1 221 ? -17.798 12.633 15.623 1.00 35.44 221 LYS A CA 1
ATOM 1753 C C . LYS A 1 221 ? -17.755 12.535 14.106 1.00 35.44 221 LYS A C 1
ATOM 1755 O O . LYS A 1 221 ? -16.744 12.188 13.504 1.00 35.44 221 LYS A O 1
ATOM 1760 N N . LEU A 1 222 ? -18.932 12.741 13.522 1.00 32.19 222 LEU A N 1
ATOM 1761 C CA . LEU A 1 222 ? -19.104 12.963 12.100 1.00 32.19 222 LEU A CA 1
ATOM 1762 C C . LEU A 1 222 ? -18.193 14.131 11.713 1.00 32.19 222 LEU A C 1
ATOM 1764 O O . LEU A 1 222 ? -18.251 15.210 12.306 1.00 32.19 222 LEU A O 1
ATOM 1768 N N . ILE A 1 223 ? -17.323 13.875 10.743 1.00 40.41 223 ILE A N 1
ATOM 1769 C CA . ILE A 1 223 ? -16.625 14.906 9.983 1.00 40.41 223 ILE A CA 1
ATOM 1770 C C . ILE A 1 223 ? -17.736 15.765 9.356 1.00 40.41 223 ILE A C 1
ATOM 1772 O O . ILE A 1 223 ? -18.521 15.240 8.573 1.00 40.41 223 ILE A O 1
ATOM 1776 N N . GLY A 1 224 ? -17.873 17.029 9.785 1.00 40.19 224 GLY A N 1
ATOM 1777 C CA . GLY A 1 224 ? -18.862 17.965 9.220 1.00 40.19 224 GLY A CA 1
ATOM 1778 C C . GLY A 1 224 ? -19.672 18.859 10.177 1.00 40.19 224 GLY A C 1
ATOM 1779 O O . GLY A 1 224 ? -20.675 19.412 9.743 1.00 40.19 224 GLY A O 1
ATOM 1780 N N . GLN A 1 225 ? -19.305 19.046 11.454 1.00 39.44 225 GLN A N 1
ATOM 1781 C CA . GLN A 1 225 ? -20.028 19.997 12.334 1.00 39.44 225 GLN A CA 1
ATOM 1782 C C . GLN A 1 225 ? -19.517 21.448 12.312 1.00 39.44 225 GLN A C 1
ATOM 1784 O O . GLN A 1 225 ? -20.113 22.305 12.965 1.00 39.44 225 GLN A O 1
ATOM 1789 N N . ASP A 1 226 ? -18.495 21.768 11.518 1.00 44.31 226 ASP A N 1
ATOM 1790 C CA . ASP A 1 226 ? -17.951 23.133 11.478 1.00 44.31 226 ASP A CA 1
ATOM 1791 C C . ASP A 1 226 ? -18.763 24.099 10.586 1.00 44.31 226 ASP A C 1
ATOM 1793 O O . ASP A 1 226 ? -18.538 25.307 10.625 1.00 44.31 226 ASP A O 1
ATOM 1797 N N . GLU A 1 227 ? -19.782 23.620 9.860 1.00 42.50 227 GLU A N 1
ATOM 1798 C CA . GLU A 1 227 ? -20.612 24.468 8.982 1.00 42.50 227 GLU A CA 1
ATOM 1799 C C . GLU A 1 227 ? -21.980 24.865 9.576 1.00 42.50 227 GLU A C 1
ATOM 1801 O O . GLU A 1 227 ? -22.650 25.759 9.057 1.00 42.50 227 GLU A O 1
ATOM 1806 N N . ALA A 1 228 ? -22.391 24.288 10.711 1.00 39.28 228 ALA A N 1
ATOM 1807 C CA . ALA A 1 228 ? -23.716 24.542 11.295 1.00 39.28 228 ALA A CA 1
ATOM 1808 C C . ALA A 1 228 ? -23.793 25.778 12.221 1.00 39.28 228 ALA A C 1
ATOM 1810 O O . ALA A 1 228 ? -24.889 26.194 12.592 1.00 39.28 228 ALA A O 1
ATOM 1811 N N . ASN A 1 229 ? -22.662 26.406 12.564 1.00 43.16 229 ASN A N 1
ATOM 1812 C CA . ASN A 1 229 ? -22.622 27.549 13.492 1.00 43.16 229 ASN A CA 1
ATOM 1813 C C . ASN A 1 229 ? -22.533 28.932 12.815 1.00 43.16 229 ASN A C 1
ATOM 1815 O O . ASN A 1 229 ? -22.371 29.933 13.510 1.00 43.16 229 ASN A O 1
ATOM 1819 N N . SER A 1 230 ? -22.674 29.032 11.486 1.00 41.00 230 SER A N 1
ATOM 1820 C CA . SER A 1 230 ? -22.660 30.334 10.787 1.00 41.00 230 SER A CA 1
ATOM 1821 C C . SER A 1 230 ? -24.040 30.996 10.622 1.00 41.00 230 SER A C 1
ATOM 1823 O O . SER A 1 230 ? -24.121 32.146 10.191 1.00 41.00 230 SER A O 1
ATOM 1825 N N . TYR A 1 231 ? -25.128 30.333 11.034 1.00 41.06 231 TYR A N 1
ATOM 1826 C CA . TYR A 1 231 ? -26.494 30.867 10.940 1.00 41.06 231 TYR A CA 1
ATOM 1827 C C . TYR A 1 231 ? -27.151 31.068 12.309 1.00 41.06 231 TYR A C 1
ATOM 1829 O O . TYR A 1 231 ? -28.243 30.575 12.570 1.00 41.06 231 TYR A O 1
ATOM 1837 N N . ILE A 1 232 ? -26.514 31.851 13.178 1.00 39.78 232 ILE A N 1
ATOM 1838 C CA . ILE A 1 232 ? -27.230 32.553 14.248 1.00 39.78 232 ILE A CA 1
ATOM 1839 C C . ILE A 1 232 ? -26.985 34.046 14.031 1.00 39.78 232 ILE A C 1
ATOM 1841 O O . ILE A 1 232 ? -25.919 34.574 14.339 1.00 39.78 232 ILE A O 1
ATOM 1845 N N . LYS A 1 233 ? -27.971 34.718 13.423 1.00 33.47 233 LYS A N 1
ATOM 1846 C CA . LYS A 1 233 ? -28.029 36.184 13.389 1.00 33.47 233 LYS A CA 1
ATOM 1847 C C . LYS A 1 233 ? -28.264 36.701 14.815 1.00 33.47 233 LYS A C 1
ATOM 1849 O O . LYS A 1 233 ? -29.105 36.128 15.506 1.00 33.47 233 LYS A O 1
ATOM 1854 N N . PRO A 1 234 ? -27.580 37.773 15.237 1.00 40.28 234 PRO A N 1
ATOM 1855 C CA . PRO A 1 234 ? -27.861 38.426 16.505 1.00 40.28 234 PRO A CA 1
ATOM 1856 C C . PRO A 1 234 ? -29.098 39.330 16.388 1.00 40.28 234 PRO A C 1
ATOM 1858 O O . PRO A 1 234 ? -29.152 40.183 15.501 1.00 40.28 234 PRO A O 1
ATOM 1861 N N . GLU A 1 235 ? -30.044 39.161 17.311 1.00 36.38 235 GLU A N 1
ATOM 1862 C CA . GLU A 1 235 ? -30.908 40.224 17.849 1.00 36.38 235 GLU A CA 1
ATOM 1863 C C . GLU A 1 235 ? -30.799 40.207 19.376 1.00 36.38 235 GLU A C 1
ATOM 1865 O O . GLU A 1 235 ? -30.759 39.092 19.950 1.00 36.38 235 GLU A O 1
#

Foldseek 3Di:
DDDDDDPDPVVVVVVVVVVVVVCVCPDPVVVVLVVQLVVLLVVLQVVLVVVLVVLVVDDPLRVLLLQLVVLVPPPPCSLVSLVCCVVCVVVVSVVCNVQSHSVNVCVQVCSNPSDPDDDPPPDDDCVVVPDPDPDPADALVNQLVVLVVVLCSVLPPADLVNQPVVDPPPCSVVVNCCSNPPSHSNVVCLCVPNDDHNPCDQSLVSDDPVSSVVSVVPPPPPPDPPPPPPPDDDD

InterPro domains:
  IPR008138 Saposin B type, region 2 [PF03489] (80-112)
  IPR008139 Saposin B type domain [PS50015] (7-116)
  IPR008139 Saposin B type domain [SM00741] (39-112)
  IPR008139 Saposin B type domain [SM00741] (138-195)
  IPR011001 Saposin-like [SSF47862] (77-167)
  IPR051428 Sphingolipid Activators and Surfactant Proteins [PTHR11480] (40-113)